Protein AF-A0A6A3WPG9-F1 (afdb_monomer_lite)

pLDDT: mean 76.42, std 22.3, range [30.92, 96.5]

Foldseek 3Di:
DDDDDDYDDDDDDDDDDPDDDVVPPVVVVVVVVVPPDDDDDDDDDDDPDDDPPDPDPPDDDPDDDDDDDDDDDDDDDDDPPPPVPPPQQDQAAQDDDDLLSLVVNVVSRVVSVVSQVVQDDPVDGDDRDQLLVSYDPVRLQVCCCPVVVHGSVPQDSVNSVVVSVVSLDQPDQPVVVLVVLLLPQAFDPPDPALVVRLVVSVVSNLVSCVVRSCNVVCQVPVQLVSLVSSLSRYDDPVLSVVVVVVCVDPVNVCLNRHNVVVSVVSSVSVVVVSVVVVVVVVVVVVVVVVD

Sequence (291 aa):
MELQDVNVDNASDRGQAQESASAGVDELTERAAAMQLESAPSPMPRSPGLRLQIPNPFEPSDQPVTDELMQTVSPVSSGQLVAAASALPQPPRFESRTMQDRRNFMRRYETYLTAINALQTQWGGAFAMPVGACIESRTKRMVARYEFNTAPHLITEEQWIGYFMKANTPSHVDYASVDKAMKKLQMRTAWSEPESRMMNLQADLEAVLDQFNLTEVAFEHEQRRIVKYLANALAPASFKAAIATKLTLHENKRYKNEVVPFCAWMTTLMREFMTWEQAARAAATAGQSSQ

Organism: NCBI:txid53985

Secondary structure (DSSP, 8-state):
---------------S-SSSSSSHHHHHHHHHHTTSS--PPP--PPP---------TT---------------PPP--------PPPPPPPP-B---SHHHHHHHHHHHHHHHHHHHTT-BTTB-PPPPPHHHHB-HHHHHHHHHHTSSS-TTT--HHHHHHHHHTTTS-S---HHHHHHHHTT-------S-HHHHHHHHHHHHHHHHHHTT-HHHHHHH-HHHHHHHHHHH-SSHHHHHHHHHHHHSGGGSHHHH-HHHHHHHHHHHHHHHHHHHHHHHHHHHHHHTT-

Structure (mmCIF, N/CA/C/O backbone):
data_AF-A0A6A3WPG9-F1
#
_entry.id   AF-A0A6A3WPG9-F1
#
loop_
_atom_site.group_PDB
_atom_site.id
_atom_site.type_symbol
_atom_site.label_atom_id
_atom_site.label_alt_id
_atom_site.label_comp_id
_atom_site.label_asym_id
_atom_site.label_entity_id
_atom_site.label_seq_id
_atom_site.pdbx_PDB_ins_code
_atom_site.Cartn_x
_atom_site.Cartn_y
_atom_site.Cartn_z
_atom_site.occupancy
_atom_site.B_iso_or_equiv
_atom_site.auth_seq_id
_atom_site.auth_comp_id
_atom_site.auth_asym_id
_atom_site.auth_atom_id
_atom_site.pdbx_PDB_model_num
ATOM 1 N N . MET A 1 1 ? -34.480 58.523 -27.359 1.00 34.91 1 MET A N 1
ATOM 2 C CA . MET A 1 1 ? -33.641 59.679 -27.730 1.00 34.91 1 MET A CA 1
ATOM 3 C C . MET A 1 1 ? -32.379 59.105 -28.330 1.00 34.91 1 MET A C 1
ATOM 5 O O . MET A 1 1 ? -31.749 58.298 -27.666 1.00 34.91 1 MET A O 1
ATOM 9 N N . GLU A 1 2 ? -32.319 59.109 -29.661 1.00 39.41 2 GLU A N 1
ATOM 10 C CA . GLU A 1 2 ? -31.509 60.039 -30.491 1.00 39.41 2 GLU A CA 1
ATOM 11 C C . GLU A 1 2 ? -30.156 59.368 -30.790 1.00 39.41 2 GLU A C 1
ATOM 13 O O . GLU A 1 2 ? -29.388 59.108 -29.876 1.00 39.41 2 GLU A O 1
ATOM 18 N N . LEU A 1 3 ? -29.991 58.726 -31.955 1.00 40.84 3 LEU A N 1
ATOM 19 C CA . LEU A 1 3 ? -29.558 59.293 -33.249 1.00 40.84 3 LEU A CA 1
ATOM 20 C C . LEU A 1 3 ? -28.270 60.118 -33.138 1.00 40.84 3 LEU A C 1
ATOM 22 O O . LEU A 1 3 ? -28.317 61.215 -32.596 1.00 40.84 3 LEU A O 1
ATOM 26 N N . GLN A 1 4 ? -27.182 59.653 -33.765 1.00 35.75 4 GLN A N 1
ATOM 27 C CA . GLN A 1 4 ? -26.574 60.358 -34.903 1.00 35.75 4 GLN A CA 1
ATOM 28 C C . GLN A 1 4 ? -25.416 59.582 -35.544 1.00 35.75 4 GLN A C 1
ATOM 30 O O . GLN A 1 4 ? -24.868 58.633 -34.992 1.00 35.75 4 GLN A O 1
ATOM 35 N N . ASP A 1 5 ? -25.144 60.012 -36.764 1.00 35.50 5 ASP A N 1
ATOM 36 C CA . ASP A 1 5 ? -24.585 59.339 -37.926 1.00 35.50 5 ASP A CA 1
ATOM 37 C C . ASP A 1 5 ? -23.329 60.119 -38.395 1.00 35.50 5 ASP A C 1
ATOM 39 O O . ASP A 1 5 ? -23.221 61.311 -38.109 1.00 35.50 5 ASP A O 1
ATOM 43 N N . VAL A 1 6 ? -22.485 59.472 -39.219 1.00 38.84 6 VAL A N 1
ATOM 44 C CA . VAL A 1 6 ? -21.709 60.065 -40.349 1.00 38.84 6 VAL A CA 1
ATOM 45 C C . VAL A 1 6 ? -20.314 60.725 -40.111 1.00 38.84 6 VAL A C 1
ATOM 47 O O . VAL A 1 6 ? -20.214 61.806 -39.547 1.00 38.84 6 VAL A O 1
ATOM 50 N N . ASN A 1 7 ? -19.288 60.089 -40.738 1.00 33.62 7 ASN A N 1
ATOM 51 C CA . ASN A 1 7 ? -18.103 60.604 -41.503 1.00 33.62 7 ASN A CA 1
ATOM 52 C C . ASN A 1 7 ? -17.073 61.575 -40.863 1.00 33.62 7 ASN A C 1
ATOM 54 O O . ASN A 1 7 ? -17.403 62.294 -39.939 1.00 33.62 7 ASN A O 1
ATOM 58 N N . VAL A 1 8 ? -15.835 61.801 -41.349 1.00 37.50 8 VAL A N 1
ATOM 59 C CA . VAL A 1 8 ? -14.858 61.225 -42.319 1.00 37.50 8 VAL A CA 1
ATOM 60 C C . VAL A 1 8 ? -13.541 62.039 -42.170 1.00 37.50 8 VAL A C 1
ATOM 62 O O . VAL A 1 8 ? -13.570 63.114 -41.575 1.00 37.50 8 VAL A O 1
ATOM 65 N N . ASP A 1 9 ? -12.441 61.541 -42.762 1.00 32.78 9 ASP A N 1
ATOM 66 C CA . ASP A 1 9 ? -11.122 62.177 -43.021 1.00 32.78 9 ASP A CA 1
ATOM 67 C C . ASP A 1 9 ? -10.128 62.207 -41.834 1.00 32.78 9 ASP A C 1
ATOM 69 O O . ASP A 1 9 ? -10.492 62.465 -40.697 1.00 32.78 9 ASP A O 1
ATOM 73 N N . ASN A 1 10 ? -8.829 61.915 -41.990 1.00 30.92 10 ASN A N 1
ATOM 74 C CA . ASN A 1 10 ? -7.926 62.419 -43.024 1.00 30.92 10 ASN A CA 1
ATOM 75 C C . ASN A 1 10 ? -6.638 61.567 -43.169 1.00 30.92 10 ASN A C 1
ATOM 77 O O . ASN A 1 10 ? -6.205 60.880 -42.244 1.00 30.92 10 ASN A O 1
ATOM 81 N N . ALA A 1 11 ? -6.030 61.673 -44.347 1.00 35.97 11 ALA A N 1
ATOM 82 C CA . ALA A 1 11 ? -4.823 61.023 -44.833 1.00 35.97 11 ALA A CA 1
ATOM 83 C C . ALA A 1 11 ? -3.513 61.543 -44.207 1.00 35.97 11 ALA A C 1
ATOM 85 O O . ALA A 1 11 ? -3.448 62.683 -43.760 1.00 35.97 11 ALA A O 1
ATOM 86 N N . SER A 1 12 ? -2.470 60.703 -44.264 1.00 33.25 12 SER A N 1
ATOM 87 C CA . SER A 1 12 ? -1.033 60.995 -44.485 1.00 33.25 12 SER A CA 1
ATOM 88 C C . SER A 1 12 ? -0.288 59.764 -43.957 1.00 33.25 12 SER A C 1
ATOM 90 O O . SER A 1 12 ? -0.359 59.466 -42.775 1.00 33.25 12 SER A O 1
ATOM 92 N N . ASP A 1 13 ? 0.309 58.888 -44.753 1.00 34.38 13 ASP A N 1
ATOM 93 C CA . ASP A 1 13 ? 1.594 59.125 -45.395 1.00 34.38 13 ASP A CA 1
ATOM 94 C C . ASP A 1 13 ? 1.899 57.847 -46.198 1.00 34.38 13 ASP A C 1
ATOM 96 O O . ASP A 1 13 ? 1.989 56.749 -45.645 1.00 34.38 13 ASP A O 1
ATOM 100 N N . ARG A 1 14 ? 1.924 57.942 -47.528 1.00 39.97 14 ARG A N 1
ATOM 101 C CA . ARG A 1 14 ? 2.227 56.811 -48.415 1.00 39.97 14 ARG A CA 1
ATOM 102 C C . ARG A 1 14 ? 3.280 57.275 -49.404 1.00 39.97 14 ARG A C 1
ATOM 104 O O . ARG A 1 14 ? 2.995 57.532 -50.568 1.00 39.97 14 ARG A O 1
ATOM 111 N N . GLY A 1 15 ? 4.499 57.406 -48.903 1.00 38.50 15 GLY A N 1
ATOM 112 C CA . GLY A 1 15 ? 5.681 57.686 -49.695 1.00 38.50 15 GLY A CA 1
ATOM 113 C C . GLY A 1 15 ? 6.922 57.316 -48.899 1.00 38.50 15 GLY A C 1
ATOM 114 O O . GLY A 1 15 ? 7.104 57.811 -47.803 1.00 38.50 15 GLY A O 1
ATOM 115 N N . GLN A 1 16 ? 7.777 56.487 -49.499 1.00 41.69 16 GLN A N 1
ATOM 116 C CA . GLN A 1 16 ? 9.144 56.179 -49.056 1.00 41.69 16 GLN A CA 1
ATOM 117 C C . GLN A 1 16 ? 9.290 55.183 -47.894 1.00 41.69 16 GLN A C 1
ATOM 119 O O . GLN A 1 16 ? 9.485 55.570 -46.754 1.00 41.69 16 GLN A O 1
ATOM 124 N N . ALA A 1 17 ? 9.296 53.884 -48.219 1.00 38.38 17 ALA A N 1
ATOM 125 C CA . ALA A 1 17 ? 10.200 52.889 -47.608 1.00 38.38 17 ALA A CA 1
ATOM 126 C C . ALA A 1 17 ? 10.029 51.503 -48.268 1.00 38.38 17 ALA A C 1
ATOM 128 O O . ALA A 1 17 ? 9.863 50.495 -47.589 1.00 38.38 17 ALA A O 1
ATOM 129 N N . GLN A 1 18 ? 10.035 51.422 -49.606 1.00 43.69 18 GLN A N 1
ATOM 130 C CA . GLN A 1 18 ? 10.067 50.125 -50.309 1.00 43.69 18 GLN A CA 1
ATOM 131 C C . GLN A 1 18 ? 11.503 49.681 -50.658 1.00 43.69 18 GLN A C 1
ATOM 133 O O . GLN A 1 18 ? 11.707 48.844 -51.528 1.00 43.69 18 GLN A O 1
ATOM 138 N N . GLU A 1 19 ? 12.517 50.203 -49.967 1.00 46.00 19 GLU A N 1
ATOM 139 C CA . GLU A 1 19 ? 13.925 49.933 -50.293 1.00 46.00 19 GLU A CA 1
ATOM 140 C C . GLU A 1 19 ? 14.775 49.713 -49.033 1.00 46.00 19 GLU A C 1
ATOM 142 O O . GLU A 1 19 ? 15.862 50.258 -48.876 1.00 46.00 19 GLU A O 1
ATOM 147 N N . SER A 1 20 ? 14.245 48.966 -48.058 1.00 46.28 20 SER A N 1
ATOM 148 C CA . SER A 1 20 ? 14.969 48.708 -46.795 1.00 46.28 20 SER A CA 1
ATOM 149 C C . SER A 1 20 ? 14.750 47.314 -46.202 1.00 46.28 20 SER A C 1
ATOM 151 O O . SER A 1 20 ? 15.289 47.014 -45.143 1.00 46.28 20 SER A O 1
ATOM 153 N N . ALA A 1 21 ? 13.978 46.442 -46.859 1.00 48.28 21 ALA A N 1
ATOM 154 C CA . ALA A 1 21 ? 13.627 45.130 -46.304 1.00 48.28 21 ALA A CA 1
ATOM 155 C C . ALA A 1 21 ? 14.494 43.966 -46.820 1.00 48.28 21 ALA A C 1
ATOM 157 O O . ALA A 1 21 ? 14.499 42.906 -46.202 1.00 48.28 21 ALA A O 1
ATOM 158 N N . SER A 1 22 ? 15.246 44.140 -47.914 1.00 46.84 22 SER A N 1
ATOM 159 C CA . SER A 1 22 ? 16.125 43.088 -48.456 1.00 46.84 22 SER A CA 1
ATOM 160 C C . SER A 1 22 ? 17.581 43.180 -47.986 1.00 46.84 22 SER A C 1
ATOM 162 O O . SER A 1 22 ? 18.304 42.203 -48.118 1.00 46.84 22 SER A O 1
ATOM 164 N N . ALA A 1 23 ? 18.011 44.301 -47.397 1.00 49.41 23 ALA A N 1
ATOM 165 C CA . ALA A 1 23 ? 19.386 44.472 -46.909 1.00 49.41 23 ALA A CA 1
ATOM 166 C C . ALA A 1 23 ? 19.611 43.936 -45.478 1.00 49.41 23 ALA A C 1
ATOM 168 O O . ALA A 1 23 ? 20.746 43.734 -45.065 1.00 49.41 23 ALA A O 1
ATOM 169 N N . GLY A 1 24 ? 18.543 43.682 -44.711 1.00 49.53 24 GLY A N 1
ATOM 170 C CA . GLY A 1 24 ? 18.657 43.279 -43.303 1.00 49.53 24 GLY A CA 1
ATOM 171 C C . GLY A 1 24 ? 18.895 41.786 -43.069 1.00 49.53 24 GLY A C 1
ATOM 172 O O . GLY A 1 24 ? 19.379 41.409 -42.007 1.00 49.53 24 GLY A O 1
ATOM 173 N N . VAL A 1 25 ? 18.559 40.921 -44.028 1.00 53.28 25 VAL A N 1
ATOM 174 C CA . VAL A 1 25 ? 18.604 39.460 -43.829 1.00 53.28 25 VAL A CA 1
ATOM 175 C C . VAL A 1 25 ? 19.984 38.861 -44.115 1.00 53.28 25 VAL A C 1
ATOM 177 O O . VAL A 1 25 ? 20.390 37.939 -43.408 1.00 53.28 25 VAL A O 1
ATOM 180 N N . ASP A 1 26 ? 20.744 39.423 -45.058 1.00 53.38 26 ASP A N 1
ATOM 181 C CA . ASP A 1 26 ? 22.118 38.976 -45.336 1.00 53.38 26 ASP A CA 1
ATOM 182 C C . ASP A 1 26 ? 23.129 39.502 -44.296 1.00 53.38 26 ASP A C 1
ATOM 184 O O . ASP A 1 26 ? 23.978 38.742 -43.834 1.00 53.38 26 ASP A O 1
ATOM 188 N N . GLU A 1 27 ? 22.977 40.736 -43.791 1.00 52.81 27 GLU A N 1
ATOM 189 C CA . GLU A 1 27 ? 23.867 41.284 -42.746 1.00 52.81 27 GLU A CA 1
ATOM 190 C C . GLU A 1 27 ? 23.678 40.586 -41.379 1.00 52.81 27 GLU A C 1
ATOM 192 O O . GLU A 1 27 ? 24.626 40.425 -40.606 1.00 52.81 27 GLU A O 1
ATOM 197 N N . LEU A 1 28 ? 22.463 40.108 -41.076 1.00 50.44 28 LEU A N 1
ATOM 198 C CA . LEU A 1 28 ? 22.182 39.293 -39.883 1.00 50.44 28 LEU A CA 1
ATOM 199 C C . LEU A 1 28 ? 22.685 37.849 -40.019 1.00 50.44 28 LEU A C 1
ATOM 201 O O . LEU A 1 28 ? 23.035 37.232 -39.011 1.00 50.44 28 LEU A O 1
ATOM 205 N N . THR A 1 29 ? 22.774 37.328 -41.245 1.00 53.28 29 THR A N 1
ATOM 206 C CA . THR A 1 29 ? 23.289 35.977 -41.512 1.00 53.28 29 THR A CA 1
ATOM 207 C C . THR A 1 29 ? 24.822 35.951 -41.469 1.00 53.28 29 THR A C 1
ATOM 209 O O . THR A 1 29 ? 25.399 35.039 -40.873 1.00 53.28 29 THR A O 1
ATOM 212 N N . GLU A 1 30 ? 25.501 36.995 -41.961 1.00 50.78 30 GLU A N 1
ATOM 213 C CA . GLU A 1 30 ? 26.961 37.133 -41.824 1.00 50.78 30 GLU A CA 1
ATOM 214 C C . GLU A 1 30 ? 27.401 37.445 -40.381 1.00 50.78 30 GLU A C 1
ATOM 216 O O . GLU A 1 30 ? 28.403 36.898 -39.911 1.00 50.78 30 GLU A O 1
ATOM 221 N N . ARG A 1 31 ? 26.620 38.223 -39.609 1.00 52.41 31 ARG A N 1
ATOM 222 C CA . ARG A 1 31 ? 26.894 38.438 -38.171 1.00 52.41 31 ARG A CA 1
ATOM 223 C C . ARG A 1 31 ? 26.676 37.190 -37.311 1.00 52.41 31 ARG A C 1
ATOM 225 O O . ARG A 1 31 ? 27.324 37.062 -36.274 1.00 52.41 31 ARG A O 1
ATOM 232 N N . ALA A 1 32 ? 25.830 36.252 -37.740 1.00 48.69 32 ALA A N 1
ATOM 233 C CA . ALA A 1 32 ? 25.661 34.965 -37.064 1.00 48.69 32 ALA A CA 1
ATOM 234 C C . ALA A 1 32 ? 26.792 33.968 -37.392 1.00 48.69 32 ALA A C 1
ATOM 236 O O . ALA A 1 32 ? 27.133 33.131 -36.554 1.00 48.69 32 ALA A O 1
ATOM 237 N N . ALA A 1 33 ? 27.414 34.081 -38.571 1.00 50.62 33 ALA A N 1
ATOM 238 C CA . ALA A 1 33 ? 28.546 33.244 -38.973 1.00 50.62 33 ALA A CA 1
ATOM 239 C C . ALA A 1 33 ? 29.891 33.707 -38.371 1.00 50.62 33 ALA A C 1
ATOM 241 O O . ALA A 1 33 ? 30.759 32.877 -38.113 1.00 50.62 33 ALA A O 1
ATOM 242 N N . ALA A 1 34 ? 30.052 35.002 -38.074 1.00 47.03 34 ALA A N 1
ATOM 243 C CA . ALA A 1 34 ? 31.284 35.561 -37.502 1.00 47.03 34 ALA A CA 1
ATOM 244 C C . ALA A 1 34 ? 31.405 35.449 -35.964 1.00 47.03 34 ALA A C 1
ATOM 246 O O . ALA A 1 34 ? 32.468 35.724 -35.415 1.00 47.03 34 ALA A O 1
ATOM 247 N N . MET A 1 35 ? 30.357 35.017 -35.247 1.00 45.00 35 MET A N 1
ATOM 248 C CA . MET A 1 35 ? 30.410 34.789 -33.787 1.00 45.00 35 MET A CA 1
ATOM 249 C C . MET A 1 35 ? 30.885 33.379 -33.391 1.00 45.00 35 MET A C 1
ATOM 251 O O . MET A 1 35 ? 30.816 33.004 -32.221 1.00 45.00 35 MET A O 1
ATOM 255 N N . GLN A 1 36 ? 31.402 32.596 -34.339 1.00 55.00 36 GLN A N 1
ATOM 256 C CA . GLN A 1 36 ? 32.058 31.321 -34.063 1.00 55.00 36 GLN A CA 1
ATOM 257 C C . GLN A 1 36 ? 33.536 31.385 -34.439 1.00 55.00 36 GLN A C 1
ATOM 259 O O . GLN A 1 36 ? 33.893 30.881 -35.493 1.00 55.00 36 GLN A O 1
ATOM 264 N N . LEU A 1 37 ? 34.366 32.008 -33.588 1.00 50.00 37 LEU A N 1
ATOM 265 C CA . LEU A 1 37 ? 35.799 31.713 -33.370 1.00 50.00 37 LEU A CA 1
ATOM 266 C C . LEU A 1 37 ? 36.445 32.830 -32.524 1.00 50.00 37 LEU A C 1
ATOM 268 O O . LEU A 1 37 ? 37.055 33.731 -33.071 1.00 50.00 37 LEU A O 1
ATOM 272 N N . GLU A 1 38 ? 36.290 32.784 -31.196 1.00 41.28 38 GLU A N 1
ATOM 273 C CA . GLU A 1 38 ? 37.339 33.118 -30.205 1.00 41.28 38 GLU A CA 1
ATOM 274 C C . GLU A 1 38 ? 36.752 33.161 -28.785 1.00 41.28 38 GLU A C 1
ATOM 276 O O . GLU A 1 38 ? 36.189 34.150 -28.322 1.00 41.28 38 GLU A O 1
ATOM 281 N N . SER A 1 39 ? 36.904 32.058 -28.060 1.00 35.56 39 SER A N 1
ATOM 282 C CA . SER A 1 39 ? 37.174 32.078 -26.619 1.00 35.56 39 SER A CA 1
ATOM 283 C C . SER A 1 39 ? 37.598 30.678 -26.216 1.00 35.56 39 SER A C 1
ATOM 285 O O . SER A 1 39 ? 36.788 29.817 -25.879 1.00 35.56 39 SER A O 1
ATOM 287 N N . ALA A 1 40 ? 38.901 30.440 -26.313 1.00 46.53 40 ALA A N 1
ATOM 288 C CA . ALA A 1 40 ? 39.534 29.329 -25.630 1.00 46.53 40 ALA A CA 1
ATOM 289 C C . ALA A 1 40 ? 39.535 29.622 -24.120 1.00 46.53 40 ALA A C 1
ATOM 291 O O . ALA A 1 40 ? 40.035 30.673 -23.717 1.00 46.53 40 ALA A O 1
ATOM 292 N N . PRO A 1 41 ? 39.043 28.720 -23.257 1.00 39.69 41 PRO A N 1
ATOM 293 C CA . PRO A 1 41 ? 39.409 28.756 -21.856 1.00 39.69 41 PRO A CA 1
ATOM 294 C C . PRO A 1 41 ? 40.737 28.012 -21.660 1.00 39.69 41 PRO A C 1
ATOM 296 O O . PRO A 1 41 ? 40.898 26.855 -22.059 1.00 39.69 41 PRO A O 1
ATOM 299 N N . SER A 1 42 ? 41.686 28.694 -21.020 1.00 43.62 42 SER A N 1
ATOM 300 C CA . SER A 1 42 ? 42.906 28.131 -20.436 1.00 43.62 42 SER A CA 1
ATOM 301 C C . SER A 1 42 ? 42.618 26.878 -19.587 1.00 43.62 42 SER A C 1
ATOM 303 O O . SER A 1 42 ? 41.546 26.776 -18.982 1.00 43.62 42 SER A O 1
ATOM 305 N N . PRO A 1 43 ? 43.562 25.924 -19.479 1.00 41.41 43 PRO A N 1
ATOM 306 C CA . PRO A 1 43 ? 43.337 24.689 -18.743 1.00 41.41 43 PRO A CA 1
ATOM 307 C C . PRO A 1 43 ? 43.362 24.963 -17.233 1.00 41.41 43 PRO A C 1
ATOM 309 O O . PRO A 1 43 ? 44.403 25.266 -16.660 1.00 41.41 43 PRO A O 1
ATOM 312 N N . MET A 1 44 ? 42.209 24.822 -16.581 1.00 39.94 44 MET A N 1
ATOM 313 C CA . MET A 1 44 ? 42.092 24.695 -15.125 1.00 39.94 44 MET A CA 1
ATOM 314 C C . MET A 1 44 ? 41.507 23.315 -14.778 1.00 39.94 44 MET A C 1
ATOM 316 O O . MET A 1 44 ? 40.811 22.716 -15.604 1.00 39.94 44 MET A O 1
ATOM 320 N N . PRO A 1 45 ? 41.873 22.744 -13.615 1.00 41.09 45 PRO A N 1
ATOM 321 C CA . PRO A 1 45 ? 41.914 21.302 -13.410 1.00 41.09 45 PRO A CA 1
ATOM 322 C C . PRO A 1 45 ? 40.514 20.691 -13.416 1.00 41.09 45 PRO A C 1
ATOM 324 O O . PRO A 1 45 ? 39.636 21.069 -12.642 1.00 41.09 45 PRO A O 1
ATOM 327 N N . ARG A 1 46 ? 40.325 19.711 -14.304 1.00 43.75 46 ARG A N 1
ATOM 328 C CA . ARG A 1 46 ? 39.116 18.893 -14.376 1.00 43.75 46 ARG A CA 1
ATOM 329 C C . ARG A 1 46 ? 38.960 18.131 -13.061 1.00 43.75 46 ARG A C 1
ATOM 331 O O . ARG A 1 46 ? 39.845 17.371 -12.675 1.00 43.75 46 ARG A O 1
ATOM 338 N N . SER A 1 47 ? 37.826 18.319 -12.397 1.00 44.97 47 SER A N 1
ATOM 339 C CA . SER A 1 47 ? 37.350 17.443 -11.326 1.00 44.97 47 SER A CA 1
ATOM 340 C C . SER A 1 47 ? 37.368 15.985 -11.820 1.00 44.97 47 SER A C 1
ATOM 342 O O . SER A 1 47 ? 37.091 15.767 -13.005 1.00 44.97 47 SER A O 1
ATOM 344 N N . PRO A 1 48 ? 37.677 14.979 -10.978 1.00 45.72 48 PRO A N 1
ATOM 345 C CA . PRO A 1 48 ? 37.758 13.588 -11.411 1.00 45.72 48 PRO A CA 1
ATOM 346 C C . PRO A 1 48 ? 36.346 13.023 -11.621 1.00 45.72 48 PRO A C 1
ATOM 348 O O . PRO A 1 48 ? 35.807 12.285 -10.804 1.00 45.72 48 PRO A O 1
ATOM 351 N N . GLY A 1 49 ? 35.717 13.421 -12.725 1.00 38.41 49 GLY A N 1
ATOM 352 C CA . GLY A 1 49 ? 34.514 12.799 -13.251 1.00 38.41 49 GLY A CA 1
ATOM 353 C C . GLY A 1 49 ? 34.898 11.481 -13.909 1.00 38.41 49 GLY A C 1
ATOM 354 O O . GLY A 1 49 ? 35.705 11.462 -14.838 1.00 38.41 49 GLY A O 1
ATOM 355 N N . LEU A 1 50 ? 34.333 10.392 -13.394 1.00 44.94 50 LEU A N 1
ATOM 356 C CA . LEU A 1 50 ? 34.425 9.026 -13.904 1.00 44.94 50 LEU A CA 1
ATOM 357 C C . LEU A 1 50 ? 34.212 8.978 -15.422 1.00 44.94 50 LEU A C 1
ATOM 359 O O . LEU A 1 50 ? 33.087 8.906 -15.915 1.00 44.94 50 LEU A O 1
ATOM 363 N N . ARG A 1 51 ? 35.309 8.981 -16.177 1.00 46.62 51 ARG A N 1
ATOM 364 C CA . ARG A 1 51 ? 35.292 8.602 -17.582 1.00 46.62 51 ARG A CA 1
ATOM 365 C C . ARG A 1 51 ? 35.524 7.099 -17.626 1.00 46.62 51 ARG A C 1
ATOM 367 O O . ARG A 1 51 ? 36.654 6.647 -17.482 1.00 46.62 51 ARG A O 1
ATOM 374 N N . LEU A 1 52 ? 34.452 6.328 -17.787 1.00 45.25 52 LEU A N 1
ATOM 375 C CA . LEU A 1 52 ? 34.565 4.901 -18.075 1.00 45.25 52 LEU A CA 1
ATOM 376 C C . LEU A 1 52 ? 35.246 4.752 -19.443 1.00 45.25 52 LEU A C 1
ATOM 378 O O . LEU A 1 52 ? 34.614 4.909 -20.486 1.00 45.25 52 LEU A O 1
ATOM 382 N N . GLN A 1 53 ? 36.557 4.510 -19.444 1.00 44.78 53 GLN A N 1
ATOM 383 C CA . GLN A 1 53 ? 37.227 3.909 -20.590 1.00 44.78 53 GLN A CA 1
ATOM 384 C C . GLN A 1 53 ? 36.819 2.441 -20.604 1.00 44.78 53 GLN A C 1
ATOM 386 O O . GLN A 1 53 ? 37.266 1.658 -19.774 1.00 44.78 53 GLN A O 1
ATOM 391 N N . ILE A 1 54 ? 35.924 2.092 -21.520 1.00 50.50 54 ILE A N 1
ATOM 392 C CA . ILE A 1 54 ? 35.646 0.701 -21.863 1.00 50.50 54 ILE A CA 1
ATOM 393 C C . ILE A 1 54 ? 36.656 0.346 -22.959 1.00 50.50 54 ILE A C 1
ATOM 395 O O . ILE A 1 54 ? 36.586 0.958 -24.029 1.00 50.50 54 ILE A O 1
ATOM 399 N N . PRO A 1 55 ? 37.609 -0.576 -22.732 1.00 42.66 55 PRO A N 1
ATOM 400 C CA . PRO A 1 55 ? 38.459 -1.063 -23.809 1.00 42.66 55 PRO A CA 1
ATOM 401 C C . PRO A 1 55 ? 37.589 -1.718 -24.883 1.00 42.66 55 PRO A C 1
ATOM 403 O O . PRO A 1 55 ? 36.709 -2.523 -24.571 1.00 42.66 55 PRO A O 1
ATOM 406 N N . ASN A 1 56 ? 37.814 -1.352 -26.145 1.00 50.53 56 ASN A N 1
ATOM 407 C CA . ASN A 1 56 ? 37.158 -1.989 -27.277 1.00 50.53 56 ASN A CA 1
ATOM 408 C C . ASN A 1 56 ? 37.730 -3.414 -27.434 1.00 50.53 56 ASN A C 1
ATOM 410 O O . ASN A 1 56 ? 38.920 -3.546 -27.711 1.00 50.53 56 ASN A O 1
ATOM 414 N N . PRO A 1 57 ? 36.926 -4.483 -27.299 1.00 44.50 57 PRO A N 1
ATOM 415 C CA . PRO A 1 57 ? 37.412 -5.866 -27.342 1.00 44.50 57 PRO A CA 1
ATOM 416 C C . PRO A 1 57 ? 37.883 -6.331 -28.733 1.00 44.50 57 PRO A C 1
ATOM 418 O O . PRO A 1 57 ? 38.247 -7.492 -28.894 1.00 44.50 57 PRO A O 1
ATOM 421 N N . PHE A 1 58 ? 37.862 -5.449 -29.737 1.00 44.66 58 PHE A N 1
ATOM 422 C CA . PHE A 1 58 ? 38.268 -5.743 -31.111 1.00 44.66 58 PHE A CA 1
ATOM 423 C C . PHE A 1 58 ? 39.571 -5.052 -31.540 1.00 44.66 58 PHE A C 1
ATOM 425 O O . PHE A 1 58 ? 39.907 -5.098 -32.722 1.00 44.66 58 PHE A O 1
ATOM 432 N N . GLU A 1 59 ? 40.308 -4.412 -30.627 1.00 49.53 59 GLU A N 1
ATOM 433 C CA . GLU A 1 59 ? 41.661 -3.936 -30.943 1.00 49.53 59 GLU A CA 1
ATOM 434 C C . GLU A 1 59 ? 42.658 -5.111 -30.954 1.00 49.53 59 GLU A C 1
ATOM 436 O O . GLU A 1 59 ? 42.778 -5.817 -29.947 1.00 49.53 59 GLU A O 1
ATOM 441 N N . PRO A 1 60 ? 43.389 -5.354 -32.060 1.00 48.41 60 PRO A N 1
ATOM 442 C CA . PRO A 1 60 ? 44.453 -6.349 -32.079 1.00 48.41 60 PRO A CA 1
ATOM 443 C C . PRO A 1 60 ? 45.607 -5.867 -31.192 1.00 48.41 60 PRO A C 1
ATOM 445 O O . PRO A 1 60 ? 46.170 -4.800 -31.426 1.00 48.41 60 PRO A O 1
ATOM 448 N N . SER A 1 61 ? 45.968 -6.643 -30.169 1.00 46.88 61 SER A N 1
ATOM 449 C CA . SER A 1 61 ? 47.207 -6.405 -29.422 1.00 46.88 61 SER A CA 1
ATOM 450 C C . SER A 1 61 ? 48.395 -6.935 -30.223 1.00 46.88 61 SER A C 1
ATOM 452 O O . SER A 1 61 ? 48.562 -8.147 -30.347 1.00 46.88 61 SER A O 1
ATOM 454 N N . ASP A 1 62 ? 49.239 -6.034 -30.726 1.00 48.16 62 ASP A N 1
ATOM 455 C CA . ASP A 1 62 ? 50.567 -6.357 -31.259 1.00 48.16 62 ASP A CA 1
ATOM 456 C C . ASP A 1 62 ? 51.523 -6.715 -30.104 1.00 48.16 62 ASP A C 1
ATOM 458 O O . ASP A 1 62 ? 52.319 -5.899 -29.631 1.00 48.16 62 ASP A O 1
ATOM 462 N N . GLN A 1 63 ? 51.425 -7.947 -29.602 1.00 41.84 63 GLN A N 1
ATOM 463 C CA . GLN A 1 63 ? 52.383 -8.534 -28.660 1.00 41.84 63 GLN A CA 1
ATOM 464 C C . GLN A 1 63 ? 52.762 -9.940 -29.162 1.00 41.84 63 GLN A C 1
ATOM 466 O O . GLN A 1 63 ? 51.868 -10.761 -29.382 1.00 41.84 63 GLN A O 1
ATOM 471 N N . PRO A 1 64 ? 54.055 -10.249 -29.372 1.00 39.31 64 PRO A N 1
ATOM 472 C CA . PRO A 1 64 ? 54.471 -11.562 -29.846 1.00 39.31 64 PRO A CA 1
ATOM 473 C C . PRO A 1 64 ? 54.261 -12.617 -28.754 1.00 39.31 64 PRO A C 1
ATOM 475 O O . PRO A 1 64 ? 54.775 -12.498 -27.644 1.00 39.31 64 PRO A O 1
ATOM 478 N N . VAL A 1 65 ? 53.509 -13.664 -29.090 1.00 43.34 65 VAL A N 1
ATOM 479 C CA . VAL A 1 65 ? 53.311 -14.846 -28.247 1.00 43.34 65 VAL A CA 1
ATOM 480 C C . VAL A 1 65 ? 54.596 -15.677 -28.205 1.00 43.34 65 VAL A C 1
ATOM 482 O O . VAL A 1 65 ? 55.031 -16.216 -29.220 1.00 43.34 65 VAL A O 1
ATOM 485 N N . THR A 1 66 ? 55.220 -15.789 -27.035 1.00 37.72 66 THR A N 1
ATOM 486 C CA . THR A 1 66 ? 56.209 -16.838 -26.763 1.00 37.72 66 THR A CA 1
ATOM 487 C C . THR A 1 66 ? 55.504 -18.019 -26.108 1.00 37.72 66 THR A C 1
ATOM 489 O O . THR A 1 66 ? 54.943 -17.887 -25.023 1.00 37.72 66 THR A O 1
ATOM 492 N N . ASP A 1 67 ? 55.522 -19.154 -26.805 1.00 48.56 67 ASP A N 1
ATOM 493 C CA . ASP A 1 67 ? 55.036 -20.459 -26.354 1.00 48.56 67 ASP A CA 1
ATOM 494 C C . ASP A 1 67 ? 55.914 -20.952 -25.187 1.00 48.56 67 ASP A C 1
ATOM 496 O O . ASP A 1 67 ? 57.040 -21.407 -25.394 1.00 48.56 67 ASP A O 1
ATOM 500 N N . GLU A 1 68 ? 55.426 -20.838 -23.950 1.00 44.44 68 GLU A N 1
ATOM 501 C CA . GLU A 1 68 ? 56.034 -21.488 -22.786 1.00 44.44 68 GLU A CA 1
ATOM 502 C C . GLU A 1 68 ? 55.097 -22.582 -22.256 1.00 44.44 68 GLU A C 1
ATOM 504 O O . GLU A 1 68 ? 53.928 -22.360 -21.938 1.00 44.44 68 GLU A O 1
ATOM 509 N N . LEU A 1 69 ? 55.639 -23.799 -22.227 1.00 41.38 69 LEU A N 1
ATOM 510 C CA . LEU A 1 69 ? 54.980 -25.070 -21.938 1.00 41.38 69 LEU A CA 1
ATOM 511 C C . LEU A 1 69 ? 54.175 -25.050 -20.628 1.00 41.38 69 LEU A C 1
ATOM 513 O O . LEU A 1 69 ? 54.712 -24.850 -19.540 1.00 41.38 69 LEU A O 1
ATOM 517 N N . MET A 1 70 ? 52.884 -25.368 -20.735 1.00 40.75 70 MET A N 1
ATOM 518 C CA . MET A 1 70 ? 51.978 -25.543 -19.600 1.00 40.75 70 MET A CA 1
ATOM 519 C C . MET A 1 70 ? 52.398 -26.736 -18.723 1.00 40.75 70 MET A C 1
ATOM 521 O O . MET A 1 70 ? 52.268 -27.892 -19.126 1.00 40.75 70 MET A O 1
ATOM 525 N N . GLN A 1 71 ? 52.836 -26.474 -17.488 1.00 37.44 71 GLN A N 1
ATOM 526 C CA . GLN A 1 71 ? 52.895 -27.494 -16.438 1.00 37.44 71 GLN A CA 1
ATOM 527 C C . GLN A 1 71 ? 51.502 -27.687 -15.829 1.00 37.44 71 GLN A C 1
ATOM 529 O O . GLN A 1 71 ? 50.977 -26.823 -15.128 1.00 37.44 71 GLN A O 1
ATOM 534 N N . THR A 1 72 ? 50.901 -28.849 -16.074 1.00 46.97 72 THR A N 1
ATOM 535 C CA . THR A 1 72 ? 49.665 -29.277 -15.414 1.00 46.97 72 THR A CA 1
ATOM 536 C C . THR A 1 72 ? 49.965 -29.693 -13.974 1.00 46.97 72 THR A C 1
ATOM 538 O O . THR A 1 72 ? 50.394 -30.821 -13.725 1.00 46.97 72 THR A O 1
ATOM 541 N N . VAL A 1 73 ? 49.728 -28.800 -13.014 1.00 35.66 73 VAL A N 1
ATOM 542 C CA . VAL A 1 73 ? 49.637 -29.168 -11.596 1.00 35.66 73 VAL A CA 1
ATOM 543 C C . VAL A 1 73 ? 48.165 -29.397 -11.268 1.00 35.66 73 VAL A C 1
ATOM 545 O O . VAL A 1 73 ? 47.375 -28.458 -11.192 1.00 35.66 73 VAL A O 1
ATOM 548 N N . SER A 1 74 ? 47.788 -30.663 -11.100 1.00 38.94 74 SER A N 1
ATOM 549 C CA . SER A 1 74 ? 46.481 -31.051 -10.566 1.00 38.94 74 SER A CA 1
ATOM 550 C C . SER A 1 74 ? 46.292 -30.459 -9.162 1.00 38.94 74 SER A C 1
ATOM 552 O O . SER A 1 74 ? 47.170 -30.651 -8.316 1.00 38.94 74 SER A O 1
ATOM 554 N N . PRO A 1 75 ? 45.170 -29.783 -8.856 1.00 40.34 75 PRO A N 1
ATOM 555 C CA . PRO A 1 75 ? 44.927 -29.311 -7.505 1.00 40.34 75 PRO A CA 1
ATOM 556 C C . PRO A 1 75 ? 44.542 -30.488 -6.603 1.00 40.34 75 PRO A C 1
ATOM 558 O O . PRO A 1 75 ? 43.555 -31.192 -6.825 1.00 40.34 75 PRO A O 1
ATOM 561 N N . VAL A 1 76 ? 45.350 -30.683 -5.564 1.00 34.25 76 VAL A N 1
ATOM 562 C CA . VAL A 1 76 ? 45.027 -31.488 -4.386 1.00 34.25 76 VAL A CA 1
ATOM 563 C C . VAL A 1 76 ? 43.729 -30.961 -3.774 1.00 34.25 76 VAL A C 1
ATOM 565 O O . VAL A 1 76 ? 43.597 -29.774 -3.482 1.00 34.25 76 VAL A O 1
ATOM 568 N N . SER A 1 77 ? 42.773 -31.871 -3.583 1.00 45.66 77 SER A N 1
ATOM 569 C CA . SER A 1 77 ? 41.514 -31.643 -2.879 1.00 45.66 77 SER A CA 1
ATOM 570 C C . SER A 1 77 ? 41.774 -31.168 -1.449 1.00 45.66 77 SER A C 1
ATOM 572 O O . SER A 1 77 ? 42.069 -31.978 -0.572 1.00 45.66 77 SER A O 1
ATOM 574 N N . SER A 1 78 ? 41.594 -29.872 -1.210 1.00 39.69 78 SER A N 1
ATOM 575 C CA . SER A 1 78 ? 41.519 -29.289 0.127 1.00 39.69 78 SER A CA 1
ATOM 576 C C . SER A 1 78 ? 40.407 -28.251 0.172 1.00 39.69 78 SER A C 1
ATOM 578 O O . SER A 1 78 ? 40.504 -27.203 -0.456 1.00 39.69 78 SER A O 1
ATOM 580 N N . GLY A 1 79 ? 39.371 -28.556 0.955 1.00 38.25 79 GLY A N 1
ATOM 581 C CA . GLY A 1 79 ? 38.471 -27.569 1.544 1.00 38.25 79 GLY A CA 1
ATOM 582 C C . GLY A 1 79 ? 37.521 -26.887 0.570 1.00 38.25 79 GLY A C 1
ATOM 583 O O . GLY A 1 79 ? 37.812 -25.834 0.016 1.00 38.25 79 GLY A O 1
ATOM 584 N N . GLN A 1 80 ? 36.321 -27.444 0.451 1.00 46.47 80 GLN A N 1
ATOM 585 C CA . GLN A 1 80 ? 35.178 -26.778 -0.151 1.00 46.47 80 GLN A CA 1
ATOM 586 C C . GLN A 1 80 ? 34.798 -25.526 0.661 1.00 46.47 80 GLN A C 1
ATOM 588 O O . GLN A 1 80 ? 33.934 -25.572 1.529 1.00 46.47 80 GLN A O 1
ATOM 593 N N . LEU A 1 81 ? 35.433 -24.392 0.370 1.00 47.56 81 LEU A N 1
ATOM 594 C CA . LEU A 1 81 ? 34.886 -23.071 0.660 1.00 47.56 81 LEU A CA 1
ATOM 595 C C . LEU A 1 81 ? 34.124 -22.615 -0.581 1.00 47.56 81 LEU A C 1
ATOM 597 O O . LEU A 1 81 ? 34.600 -21.802 -1.370 1.00 47.56 81 LEU A O 1
ATOM 601 N N . VAL A 1 82 ? 32.911 -23.146 -0.755 1.00 45.50 82 VAL A N 1
ATOM 602 C CA . VAL A 1 82 ? 31.910 -22.440 -1.559 1.00 45.50 82 VAL A CA 1
ATOM 603 C C . VAL A 1 82 ? 31.530 -21.214 -0.738 1.00 45.50 82 VAL A C 1
ATOM 605 O O . VAL A 1 82 ? 30.612 -21.252 0.079 1.00 45.50 82 VAL A O 1
ATOM 608 N N . ALA A 1 83 ? 32.286 -20.131 -0.905 1.00 40.81 83 ALA A N 1
ATOM 609 C CA . ALA A 1 83 ? 31.798 -18.814 -0.553 1.00 40.81 83 ALA A CA 1
ATOM 610 C C . ALA A 1 83 ? 30.562 -18.597 -1.427 1.00 40.81 83 ALA A C 1
ATOM 612 O O . ALA A 1 83 ? 30.674 -18.406 -2.638 1.00 40.81 83 ALA A O 1
ATOM 613 N N . ALA A 1 84 ? 29.374 -18.724 -0.838 1.00 42.84 84 ALA A N 1
ATOM 614 C CA . ALA A 1 84 ? 28.147 -18.318 -1.492 1.00 42.84 84 ALA A CA 1
ATOM 615 C C . ALA A 1 84 ? 28.241 -16.801 -1.685 1.00 42.84 84 ALA A C 1
ATOM 617 O O . ALA A 1 84 ? 27.878 -16.030 -0.800 1.00 42.84 84 ALA A O 1
ATOM 618 N N . ALA A 1 85 ? 28.813 -16.368 -2.811 1.00 51.72 85 ALA A N 1
ATOM 619 C CA . ALA A 1 85 ? 28.695 -14.993 -3.252 1.00 51.72 85 ALA A CA 1
ATOM 620 C C . ALA A 1 85 ? 27.195 -14.697 -3.289 1.00 51.72 85 ALA A C 1
ATOM 622 O O . ALA A 1 85 ? 26.453 -15.390 -3.990 1.00 51.72 85 ALA A O 1
ATOM 623 N N . SER A 1 86 ? 26.742 -13.741 -2.474 1.00 57.06 86 SER A N 1
ATOM 624 C CA . SER A 1 86 ? 25.342 -13.329 -2.456 1.00 57.06 86 SER A CA 1
ATOM 625 C C . SER A 1 86 ? 24.917 -13.050 -3.892 1.00 57.06 86 SER A C 1
ATOM 627 O O . SER A 1 86 ? 25.499 -12.189 -4.553 1.00 57.06 86 SER A O 1
ATOM 629 N N . ALA A 1 87 ? 23.961 -13.831 -4.398 1.00 72.38 87 ALA A N 1
ATOM 630 C CA . ALA A 1 87 ? 23.507 -13.692 -5.771 1.00 72.38 87 ALA A CA 1
ATOM 631 C C . ALA A 1 87 ? 23.018 -12.255 -5.976 1.00 72.38 87 ALA A C 1
ATOM 633 O O . ALA A 1 87 ? 22.199 -11.759 -5.198 1.00 72.38 87 ALA A O 1
ATOM 634 N N . LEU A 1 88 ? 23.544 -11.583 -7.002 1.00 81.88 88 LEU A N 1
ATOM 635 C CA . LEU A 1 88 ? 23.100 -10.238 -7.342 1.00 81.88 88 LEU A CA 1
ATOM 636 C C . LEU A 1 88 ? 21.578 -10.248 -7.558 1.00 81.88 88 LEU A C 1
ATOM 638 O O . LEU A 1 88 ? 21.066 -11.178 -8.195 1.00 81.88 88 LEU A O 1
ATOM 642 N N . PRO A 1 89 ? 20.852 -9.229 -7.059 1.00 88.88 89 PRO A N 1
ATOM 643 C CA . PRO A 1 89 ? 19.433 -9.083 -7.331 1.00 88.88 89 PRO A CA 1
ATOM 644 C C . PRO A 1 89 ? 19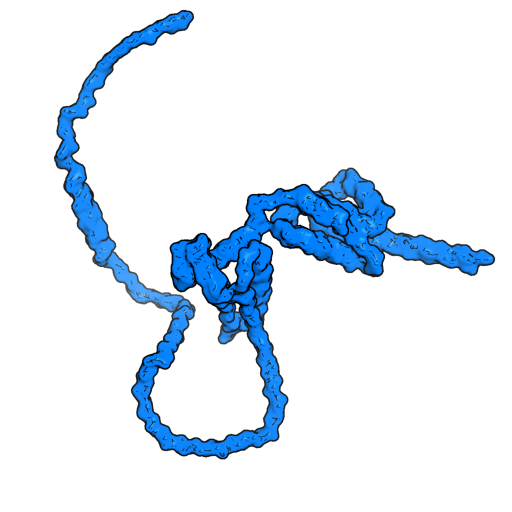.182 -9.178 -8.834 1.00 88.88 89 PRO A C 1
ATOM 646 O O . PRO A 1 89 ? 19.860 -8.524 -9.628 1.00 88.88 89 PRO A O 1
ATOM 649 N N . GLN A 1 90 ? 18.225 -10.007 -9.241 1.00 91.19 90 GLN A N 1
ATOM 650 C CA . GLN A 1 90 ? 17.900 -10.138 -10.655 1.00 91.19 90 GLN A CA 1
ATOM 651 C C . GLN A 1 90 ? 16.995 -8.985 -11.098 1.00 91.19 90 GLN A C 1
ATOM 653 O O . GLN A 1 90 ? 16.014 -8.684 -10.408 1.00 91.19 90 GLN A O 1
ATOM 658 N N . PRO A 1 91 ? 17.277 -8.354 -12.252 1.00 92.94 91 PRO A N 1
ATOM 659 C CA . PRO A 1 91 ? 16.424 -7.302 -12.774 1.00 92.94 91 PRO A CA 1
ATOM 660 C C . PRO A 1 91 ? 15.047 -7.874 -13.146 1.00 92.94 91 PRO A C 1
ATOM 662 O O . PRO A 1 91 ? 14.960 -8.956 -13.742 1.00 92.94 91 PRO A O 1
ATOM 665 N N . PRO A 1 92 ? 13.947 -7.173 -12.828 1.00 94.94 92 PRO A N 1
ATOM 666 C CA . PRO A 1 92 ? 12.624 -7.614 -13.235 1.00 94.94 92 PRO A CA 1
ATOM 667 C C . PRO A 1 92 ? 12.482 -7.550 -14.758 1.00 94.94 92 PRO A C 1
ATOM 669 O O . PRO A 1 92 ? 13.070 -6.701 -15.422 1.00 94.94 92 PRO A O 1
ATOM 672 N N . ARG A 1 93 ? 11.650 -8.430 -15.317 1.00 95.06 93 ARG A N 1
ATOM 673 C CA . ARG A 1 93 ? 11.306 -8.433 -16.744 1.00 95.06 93 ARG A CA 1
ATOM 674 C C . ARG A 1 93 ? 9.871 -7.973 -16.961 1.00 95.06 93 ARG A C 1
ATOM 676 O O . ARG A 1 93 ? 8.985 -8.350 -16.189 1.00 95.06 93 ARG A O 1
ATOM 683 N N . PHE A 1 94 ? 9.661 -7.165 -18.000 1.00 94.75 94 PHE A N 1
ATOM 684 C CA . PHE A 1 94 ? 8.344 -6.700 -18.436 1.00 94.75 94 PHE A CA 1
ATOM 685 C C . PHE A 1 94 ? 7.963 -7.290 -19.796 1.00 94.75 94 PHE A C 1
ATOM 687 O O . PHE A 1 94 ? 8.611 -7.006 -20.805 1.00 94.75 94 PHE A O 1
ATOM 694 N N . GLU A 1 95 ? 6.884 -8.070 -19.811 1.00 92.12 95 GLU A N 1
ATOM 695 C CA . GLU A 1 95 ? 6.360 -8.790 -20.989 1.00 92.12 95 GLU A CA 1
ATOM 696 C C . GLU A 1 95 ? 4.876 -8.501 -21.256 1.00 92.12 95 GLU A C 1
ATOM 698 O O . GLU A 1 95 ? 4.296 -8.934 -22.254 1.00 92.12 95 GLU A O 1
ATOM 703 N N . SER A 1 96 ? 4.241 -7.765 -20.350 1.00 88.75 96 SER A N 1
ATOM 704 C CA . SER A 1 96 ? 2.798 -7.593 -20.345 1.00 88.75 96 SER A CA 1
ATOM 705 C C . SER A 1 96 ? 2.356 -6.307 -21.044 1.00 88.75 96 SER A C 1
ATOM 707 O O . SER A 1 96 ? 3.158 -5.530 -21.563 1.00 88.75 96 SER A O 1
ATOM 709 N N . ARG A 1 97 ? 1.037 -6.078 -21.099 1.00 84.12 97 ARG A N 1
ATOM 710 C CA . ARG A 1 97 ? 0.443 -4.960 -21.858 1.00 84.12 97 ARG A CA 1
ATOM 711 C C . ARG A 1 97 ? -0.575 -4.137 -21.077 1.00 84.12 97 ARG A C 1
ATOM 713 O O . ARG A 1 97 ? -1.054 -3.138 -21.602 1.00 84.12 97 ARG A O 1
ATOM 720 N N . THR A 1 98 ? -0.923 -4.536 -19.856 1.00 88.69 98 THR A N 1
ATOM 721 C CA . THR A 1 98 ? -1.939 -3.828 -19.072 1.00 88.69 98 THR A CA 1
ATOM 722 C C . THR A 1 98 ? -1.325 -2.691 -18.259 1.00 88.69 98 THR A C 1
ATOM 724 O O . THR A 1 98 ? -0.132 -2.693 -17.947 1.00 88.69 98 THR A O 1
ATOM 727 N N . MET A 1 99 ? -2.155 -1.721 -17.873 1.00 88.19 99 MET A N 1
ATOM 728 C C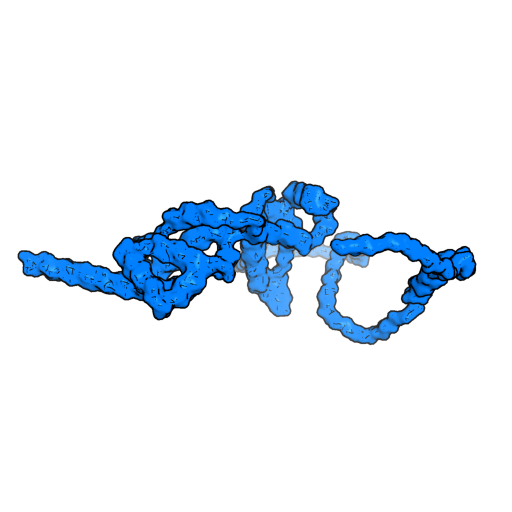A . MET A 1 99 ? -1.741 -0.657 -16.953 1.00 88.19 99 MET A CA 1
ATOM 729 C C . MET A 1 99 ? -1.370 -1.217 -15.574 1.00 88.19 99 MET A C 1
ATOM 731 O O . MET A 1 99 ? -0.426 -0.735 -14.961 1.00 88.19 99 MET A O 1
ATOM 735 N N . GLN A 1 100 ? -2.052 -2.269 -15.109 1.00 85.94 100 GLN A N 1
ATOM 736 C CA . GLN A 1 100 ? -1.722 -2.928 -13.843 1.00 85.94 100 GLN A CA 1
ATOM 737 C C . GLN A 1 100 ? -0.336 -3.577 -13.886 1.00 85.94 100 GLN A C 1
ATOM 739 O O . GLN A 1 100 ? 0.445 -3.420 -12.952 1.00 85.94 100 GLN A O 1
ATOM 744 N N . ASP A 1 101 ? 0.012 -4.235 -14.990 1.00 90.88 101 ASP A N 1
ATOM 745 C CA . ASP A 1 101 ? 1.331 -4.850 -15.127 1.00 90.88 101 ASP A CA 1
ATOM 746 C C . ASP A 1 101 ? 2.453 -3.814 -15.187 1.00 90.88 101 ASP A C 1
ATOM 748 O O . ASP A 1 101 ? 3.533 -4.055 -14.651 1.00 90.88 101 ASP A O 1
ATOM 752 N N . ARG A 1 102 ? 2.206 -2.650 -15.811 1.00 91.81 102 ARG A N 1
ATOM 753 C CA . ARG A 1 102 ? 3.164 -1.531 -15.809 1.00 91.81 102 ARG A CA 1
ATOM 754 C C . ARG A 1 102 ? 3.466 -1.078 -14.373 1.00 91.81 102 ARG A C 1
ATOM 756 O O . ARG A 1 102 ? 4.633 -0.889 -14.038 1.00 91.81 102 ARG A O 1
ATOM 763 N N . ARG A 1 103 ? 2.445 -0.985 -13.512 1.00 89.81 103 ARG A N 1
ATOM 764 C CA . ARG A 1 103 ? 2.606 -0.644 -12.084 1.00 89.81 103 ARG A CA 1
ATOM 765 C C . ARG A 1 103 ? 3.355 -1.716 -11.305 1.00 89.81 103 ARG A C 1
ATOM 767 O O . ARG A 1 103 ? 4.323 -1.416 -10.613 1.00 89.81 103 ARG A O 1
ATOM 774 N N . ASN A 1 104 ? 2.943 -2.974 -11.463 1.00 90.12 104 ASN A N 1
ATOM 775 C CA . ASN A 1 104 ? 3.597 -4.110 -10.815 1.00 90.12 104 ASN A CA 1
ATOM 776 C C . ASN A 1 104 ? 5.080 -4.190 -11.193 1.00 90.12 104 ASN A C 1
ATOM 778 O O . ASN A 1 104 ? 5.927 -4.474 -10.347 1.00 90.12 104 ASN A O 1
ATOM 782 N N . PHE A 1 105 ? 5.405 -3.920 -12.459 1.00 94.19 105 PHE A N 1
ATOM 783 C CA . PHE A 1 105 ? 6.782 -3.847 -12.920 1.00 94.19 105 PHE A CA 1
ATOM 784 C C . PHE A 1 105 ? 7.566 -2.733 -12.223 1.00 94.19 105 PHE A C 1
ATOM 786 O O . PHE A 1 105 ? 8.650 -3.014 -11.720 1.00 94.19 105 PHE A O 1
ATOM 793 N N . MET A 1 106 ? 7.020 -1.517 -12.122 1.00 92.94 106 MET A N 1
ATOM 794 C CA . MET A 1 106 ? 7.709 -0.415 -11.440 1.00 92.94 106 MET A CA 1
ATOM 795 C C . MET A 1 106 ? 7.936 -0.689 -9.957 1.00 92.94 106 MET A C 1
ATOM 797 O O . MET A 1 106 ? 9.056 -0.520 -9.493 1.00 92.94 106 MET A O 1
ATOM 801 N N . ARG A 1 107 ? 6.947 -1.237 -9.244 1.00 91.00 107 ARG A N 1
ATOM 802 C CA . ARG A 1 107 ? 7.100 -1.639 -7.834 1.00 91.00 107 ARG A CA 1
ATOM 803 C C . ARG A 1 107 ? 8.218 -2.673 -7.643 1.00 91.00 107 ARG A C 1
ATOM 805 O O . ARG A 1 107 ? 9.027 -2.591 -6.718 1.00 91.00 107 ARG A O 1
ATOM 812 N N . ARG A 1 108 ? 8.300 -3.654 -8.550 1.00 93.12 108 ARG A N 1
ATOM 813 C CA . ARG A 1 108 ? 9.391 -4.643 -8.562 1.00 93.12 108 ARG A CA 1
ATOM 814 C C . ARG A 1 108 ? 10.736 -4.008 -8.905 1.00 93.12 108 ARG A C 1
ATOM 816 O O . ARG A 1 108 ? 11.750 -4.417 -8.349 1.00 93.12 108 ARG A O 1
ATOM 823 N N . TYR A 1 109 ? 10.749 -3.045 -9.820 1.00 94.56 109 TYR A N 1
ATOM 824 C CA . TYR A 1 109 ? 11.958 -2.340 -10.230 1.00 94.56 109 TYR A CA 1
ATOM 825 C C . TYR A 1 109 ? 12.491 -1.431 -9.118 1.00 94.56 109 TYR A C 1
ATOM 827 O O . TYR A 1 109 ? 13.688 -1.440 -8.865 1.00 94.56 109 TYR A O 1
ATOM 835 N N . GLU A 1 110 ? 11.623 -0.746 -8.374 1.00 93.25 110 GLU A N 1
ATOM 836 C CA . GLU A 1 110 ? 11.983 0.003 -7.163 1.00 93.25 110 GLU A CA 1
ATOM 837 C C . GLU A 1 110 ? 12.603 -0.913 -6.104 1.00 93.25 110 GLU A C 1
ATOM 839 O O . GLU A 1 110 ? 13.685 -0.629 -5.600 1.00 93.25 110 GLU A O 1
ATOM 844 N N . THR A 1 111 ? 11.983 -2.070 -5.845 1.00 94.38 111 THR A N 1
ATOM 845 C CA . THR A 1 111 ? 12.536 -3.079 -4.922 1.00 94.38 111 THR A CA 1
ATOM 846 C C . THR A 1 111 ? 13.918 -3.563 -5.379 1.00 94.38 111 THR A C 1
ATOM 848 O O . THR A 1 111 ? 14.842 -3.689 -4.573 1.00 94.38 111 THR A O 1
ATOM 851 N N . TYR A 1 112 ? 14.081 -3.808 -6.684 1.00 94.38 112 TYR A N 1
ATOM 852 C CA . TYR A 1 112 ? 15.365 -4.157 -7.293 1.00 94.38 112 TYR A CA 1
ATOM 853 C C . TYR A 1 112 ? 16.405 -3.045 -7.097 1.00 94.38 112 TYR A C 1
ATOM 855 O O . TYR A 1 112 ? 17.522 -3.336 -6.674 1.00 94.38 112 TYR A O 1
ATOM 863 N N . LEU A 1 113 ? 16.040 -1.781 -7.324 1.00 93.00 113 LEU A N 1
ATOM 864 C CA . LEU A 1 113 ? 16.928 -0.640 -7.105 1.00 93.00 113 LEU A CA 1
ATOM 865 C C . LEU A 1 113 ? 17.347 -0.511 -5.640 1.00 93.00 113 LEU A C 1
ATOM 867 O O . LEU A 1 113 ? 18.527 -0.304 -5.378 1.00 93.00 113 LEU A O 1
ATOM 871 N N . THR A 1 114 ? 16.432 -0.682 -4.682 1.00 93.62 114 THR A N 1
ATOM 872 C CA . THR A 1 114 ? 16.775 -0.685 -3.251 1.00 93.62 114 THR A CA 1
ATOM 873 C C . THR A 1 114 ? 17.803 -1.768 -2.933 1.00 93.62 114 THR A C 1
ATOM 875 O O . THR A 1 114 ? 18.787 -1.496 -2.246 1.00 93.62 114 THR A O 1
ATOM 878 N N . ALA A 1 115 ? 17.621 -2.977 -3.471 1.00 91.69 115 ALA A N 1
ATOM 879 C CA . ALA A 1 115 ? 18.558 -4.076 -3.267 1.00 91.69 115 ALA A CA 1
ATOM 880 C C . ALA A 1 115 ? 19.929 -3.804 -3.911 1.00 91.69 115 ALA A C 1
ATOM 882 O O . ALA A 1 115 ? 20.954 -4.078 -3.298 1.00 91.69 115 ALA A O 1
ATOM 883 N N . ILE A 1 116 ? 19.964 -3.228 -5.116 1.00 91.81 116 ILE A N 1
ATOM 884 C CA . ILE A 1 116 ? 21.209 -2.837 -5.794 1.00 91.81 116 ILE A CA 1
ATOM 885 C C . ILE A 1 116 ? 21.929 -1.716 -5.039 1.00 91.81 116 ILE A C 1
ATOM 887 O O . ILE A 1 116 ? 23.140 -1.787 -4.842 1.00 91.81 116 ILE A O 1
ATOM 891 N N . ASN A 1 117 ? 21.195 -0.712 -4.564 1.00 90.75 117 ASN A N 1
ATOM 892 C CA . ASN A 1 117 ? 21.757 0.401 -3.803 1.00 90.75 117 ASN A CA 1
ATOM 893 C C . ASN A 1 117 ? 22.336 -0.060 -2.460 1.00 90.75 117 ASN A C 1
ATOM 895 O O . ASN A 1 117 ? 23.367 0.453 -2.038 1.00 90.75 117 ASN A O 1
ATOM 899 N N . ALA A 1 118 ? 21.744 -1.073 -1.822 1.00 89.69 118 ALA A N 1
ATOM 900 C CA . ALA A 1 118 ? 22.298 -1.679 -0.611 1.00 89.69 118 ALA A CA 1
ATOM 901 C C . ALA A 1 118 ? 23.656 -2.375 -0.838 1.00 89.69 118 ALA A C 1
ATOM 903 O O . ALA A 1 118 ? 24.397 -2.594 0.117 1.00 89.69 118 ALA A O 1
ATOM 904 N N . LEU A 1 119 ? 23.996 -2.711 -2.089 1.00 88.31 119 LEU A N 1
ATOM 905 C CA . LEU A 1 119 ? 25.292 -3.283 -2.468 1.00 88.31 119 LEU A CA 1
ATOM 906 C C . LEU A 1 119 ? 26.338 -2.215 -2.822 1.00 88.31 119 LEU A C 1
ATOM 908 O O . LEU A 1 119 ? 27.461 -2.563 -3.188 1.00 88.31 119 LEU A O 1
ATOM 912 N N . GLN A 1 120 ? 25.992 -0.927 -2.762 1.00 88.44 120 GLN A N 1
ATOM 913 C CA . GLN A 1 120 ? 26.956 0.144 -2.991 1.00 88.44 120 GLN A CA 1
ATOM 914 C C . GLN A 1 120 ? 27.903 0.269 -1.795 1.00 88.44 120 GLN A C 1
ATOM 916 O O . GLN A 1 120 ? 27.485 0.356 -0.643 1.00 88.44 120 GLN A O 1
ATOM 921 N N . THR A 1 121 ? 29.200 0.308 -2.081 1.00 84.94 121 THR A N 1
ATOM 922 C CA . THR A 1 121 ? 30.262 0.525 -1.098 1.00 84.94 121 THR A CA 1
ATOM 923 C C . THR A 1 121 ? 31.150 1.681 -1.543 1.00 84.94 121 THR A C 1
ATOM 925 O O . THR A 1 121 ? 31.165 2.063 -2.714 1.00 84.94 121 THR A O 1
ATOM 928 N N . GLN A 1 122 ? 31.964 2.199 -0.625 1.00 84.81 122 GLN A N 1
ATOM 929 C CA . GLN A 1 122 ? 32.954 3.236 -0.936 1.00 84.81 122 GLN A CA 1
ATOM 930 C C . GLN A 1 122 ? 34.010 2.802 -1.977 1.00 84.81 122 GLN A C 1
ATOM 932 O O . GLN A 1 122 ? 34.712 3.650 -2.518 1.00 84.81 122 GLN A O 1
ATOM 937 N N . TRP A 1 123 ? 34.125 1.498 -2.260 1.00 74.31 123 TRP A N 1
ATOM 938 C CA . TRP A 1 123 ? 35.119 0.920 -3.172 1.00 74.31 123 TRP A CA 1
ATOM 939 C C . TRP A 1 123 ? 34.512 0.350 -4.464 1.00 74.31 123 TRP A C 1
ATOM 941 O O . TRP A 1 123 ? 35.237 -0.193 -5.294 1.00 74.31 123 TRP A O 1
ATOM 951 N N . GLY A 1 124 ? 33.193 0.456 -4.645 1.00 77.88 124 GLY A N 1
ATOM 952 C CA . GLY A 1 124 ? 32.478 -0.098 -5.796 1.00 77.88 124 GLY A CA 1
ATOM 953 C C . GLY A 1 124 ? 31.042 -0.486 -5.453 1.00 77.88 124 GLY A C 1
ATOM 954 O O . GLY A 1 124 ? 30.682 -0.612 -4.284 1.00 77.88 124 GLY A O 1
ATOM 955 N N . GLY A 1 125 ? 30.204 -0.681 -6.467 1.00 80.94 125 GLY A N 1
ATOM 956 C CA . GLY A 1 125 ? 28.800 -1.045 -6.288 1.00 80.94 125 GLY A CA 1
ATOM 957 C C . GLY A 1 125 ? 28.247 -1.803 -7.485 1.00 80.94 125 GLY A C 1
ATOM 958 O O . GLY A 1 125 ? 28.850 -1.826 -8.559 1.00 80.94 125 GLY A O 1
ATOM 959 N N . ALA A 1 126 ? 27.094 -2.437 -7.292 1.00 85.00 126 ALA A N 1
ATOM 960 C CA . ALA A 1 126 ? 26.379 -3.080 -8.382 1.00 85.00 126 ALA A CA 1
ATOM 961 C C . ALA A 1 126 ? 25.735 -2.022 -9.296 1.00 85.00 126 ALA A C 1
ATOM 963 O O . ALA A 1 126 ? 25.156 -1.043 -8.825 1.00 85.00 126 ALA A O 1
ATOM 964 N N . PHE A 1 127 ? 25.824 -2.231 -10.610 1.00 86.62 127 PHE A N 1
ATOM 965 C CA . PHE A 1 127 ? 25.137 -1.392 -11.589 1.00 86.62 127 PHE A CA 1
ATOM 966 C C . PHE A 1 127 ? 23.695 -1.867 -11.760 1.00 86.62 127 PHE A C 1
ATOM 968 O O . PHE A 1 127 ? 23.443 -3.052 -11.988 1.00 86.62 127 PHE A O 1
ATOM 975 N N . ALA A 1 128 ? 22.748 -0.935 -11.669 1.00 90.75 128 ALA A N 1
ATOM 976 C CA . ALA A 1 128 ? 21.354 -1.214 -11.974 1.00 90.75 128 ALA A CA 1
ATOM 977 C C . ALA A 1 128 ? 21.159 -1.343 -13.489 1.00 90.75 128 ALA A C 1
ATOM 979 O O . ALA A 1 128 ? 21.617 -0.500 -14.263 1.00 90.75 128 ALA A O 1
ATOM 980 N N . MET A 1 129 ? 20.449 -2.384 -13.913 1.00 94.75 129 MET A N 1
ATOM 981 C CA . MET A 1 129 ? 20.021 -2.520 -15.301 1.00 94.75 129 MET A CA 1
ATOM 982 C C . MET A 1 129 ? 18.971 -1.458 -15.631 1.00 94.75 129 MET A C 1
ATOM 984 O O . MET A 1 129 ? 17.984 -1.394 -14.905 1.00 94.75 129 MET A O 1
ATOM 988 N N . PRO A 1 130 ? 19.119 -0.686 -16.724 1.00 94.25 130 PRO A N 1
ATOM 989 C CA . PRO A 1 130 ? 18.135 0.322 -17.102 1.00 94.25 130 PRO A CA 1
ATOM 990 C C . PRO A 1 130 ? 16.777 -0.316 -17.417 1.00 94.25 130 PRO A C 1
ATOM 992 O O . PRO A 1 130 ? 16.701 -1.416 -17.980 1.00 94.25 130 PRO A O 1
ATOM 995 N N . VAL A 1 131 ? 15.695 0.402 -17.126 1.00 95.19 131 VAL A N 1
ATOM 996 C CA . VAL A 1 131 ? 14.305 0.034 -17.409 1.00 95.19 131 VAL A CA 1
ATOM 997 C C . VAL A 1 131 ? 14.156 -0.399 -18.857 1.00 95.19 131 VAL A C 1
ATOM 999 O O . VAL A 1 131 ? 13.583 -1.456 -19.118 1.00 95.19 131 VAL A O 1
ATOM 1002 N N . GLY A 1 132 ? 14.727 0.345 -19.808 1.00 93.94 132 GLY A N 1
ATOM 1003 C CA . GLY A 1 132 ? 14.654 -0.007 -21.223 1.00 93.94 132 GLY A CA 1
ATOM 1004 C C . GLY A 1 132 ? 15.235 -1.392 -21.560 1.00 93.94 132 GLY A C 1
ATOM 1005 O O . GLY A 1 132 ? 14.826 -1.995 -22.556 1.00 93.94 132 GLY A O 1
ATOM 1006 N N . ALA A 1 133 ? 16.179 -1.915 -20.773 1.00 94.69 133 ALA A N 1
ATOM 1007 C CA . ALA A 1 133 ? 16.762 -3.251 -20.947 1.00 94.69 133 ALA A CA 1
ATOM 1008 C C . ALA A 1 133 ? 15.970 -4.352 -20.215 1.00 94.69 133 ALA A C 1
ATOM 1010 O O . ALA A 1 133 ? 16.015 -5.522 -20.598 1.00 94.69 133 ALA A O 1
ATOM 1011 N N . CYS A 1 134 ? 15.176 -3.976 -19.216 1.00 95.38 134 CYS A N 1
ATOM 1012 C CA . CYS A 1 134 ? 14.258 -4.857 -18.496 1.00 95.38 134 CYS A CA 1
ATOM 1013 C C . CYS A 1 134 ? 13.006 -5.232 -19.319 1.00 95.38 134 CYS A C 1
ATOM 1015 O O . CYS A 1 134 ? 12.274 -6.154 -18.961 1.00 95.38 134 CYS A O 1
ATOM 1017 N N . ILE A 1 135 ? 12.768 -4.574 -20.455 1.00 95.88 135 ILE A N 1
ATOM 1018 C CA . ILE A 1 135 ? 11.617 -4.833 -21.329 1.00 95.88 135 ILE A CA 1
ATOM 1019 C C . ILE A 1 135 ? 11.925 -5.967 -22.313 1.00 95.88 135 ILE A C 1
ATOM 1021 O O . ILE A 1 135 ? 12.997 -6.030 -22.923 1.00 95.88 135 ILE A O 1
ATOM 1025 N N . GLU A 1 136 ? 10.966 -6.865 -22.511 1.00 95.44 136 GLU A N 1
ATOM 1026 C CA . GLU A 1 136 ? 11.053 -7.926 -23.511 1.00 95.44 136 GLU A CA 1
ATOM 1027 C C . GLU A 1 136 ? 11.043 -7.373 -24.943 1.00 95.44 136 GLU A C 1
ATOM 1029 O O . GLU A 1 136 ? 10.301 -6.451 -25.276 1.00 95.44 136 GLU A O 1
ATOM 1034 N N . SER A 1 137 ? 11.899 -7.910 -25.818 1.00 94.44 137 SER A N 1
ATOM 1035 C CA . SER A 1 137 ? 12.226 -7.290 -27.110 1.00 94.44 137 SER A CA 1
ATOM 1036 C C . SER A 1 137 ? 11.023 -7.121 -28.042 1.00 94.44 137 SER A C 1
ATOM 1038 O O . SER A 1 137 ? 10.986 -6.185 -28.848 1.00 94.44 137 SER A O 1
ATOM 1040 N N . ARG A 1 138 ? 10.027 -8.015 -27.975 1.00 94.19 138 ARG A N 1
ATOM 1041 C CA . ARG A 1 138 ? 8.777 -7.865 -28.733 1.00 94.19 138 ARG A CA 1
ATOM 1042 C C . ARG A 1 138 ? 7.955 -6.705 -28.180 1.00 94.19 138 ARG A C 1
ATOM 1044 O O . ARG A 1 138 ? 7.561 -5.829 -28.951 1.00 94.19 138 ARG A O 1
ATOM 1051 N N . THR A 1 139 ? 7.758 -6.674 -26.867 1.00 94.69 139 THR A N 1
ATOM 1052 C CA . THR A 1 139 ? 7.045 -5.604 -26.164 1.00 94.69 139 THR A CA 1
ATOM 1053 C C . THR A 1 139 ? 7.721 -4.245 -26.361 1.00 94.69 139 THR A C 1
ATOM 1055 O O . THR A 1 139 ? 7.058 -3.286 -26.753 1.00 94.69 139 THR A O 1
ATOM 1058 N N . LYS A 1 140 ? 9.052 -4.170 -26.240 1.00 94.81 140 LYS A N 1
ATOM 1059 C CA . LYS A 1 140 ? 9.840 -2.949 -26.464 1.00 94.81 140 LYS A CA 1
ATOM 1060 C C . LYS A 1 140 ? 9.628 -2.379 -27.868 1.00 94.81 140 LYS A C 1
ATOM 1062 O O . LYS A 1 140 ? 9.386 -1.186 -28.020 1.00 94.81 140 LYS A O 1
ATOM 1067 N N . ARG A 1 141 ? 9.666 -3.234 -28.900 1.00 95.25 141 ARG A N 1
ATOM 1068 C CA . ARG A 1 141 ? 9.412 -2.833 -30.299 1.00 95.25 141 ARG A CA 1
ATOM 1069 C C . ARG A 1 141 ? 7.985 -2.349 -30.527 1.00 95.25 141 ARG A C 1
ATOM 1071 O O . ARG A 1 141 ? 7.787 -1.383 -31.257 1.00 95.25 141 ARG A O 1
ATOM 1078 N N . MET A 1 142 ? 7.007 -3.014 -29.919 1.00 95.12 142 MET A N 1
ATOM 1079 C CA . MET A 1 142 ? 5.602 -2.628 -30.015 1.00 95.12 142 MET A CA 1
ATOM 1080 C C . MET A 1 142 ? 5.368 -1.243 -29.400 1.00 95.12 142 MET A C 1
ATOM 1082 O O . MET A 1 142 ? 4.802 -0.378 -30.061 1.00 95.12 142 MET A O 1
ATOM 1086 N N . VAL A 1 143 ? 5.849 -1.020 -28.174 1.00 95.00 143 VAL A N 1
ATOM 1087 C CA . VAL A 1 143 ? 5.710 0.264 -27.471 1.00 95.00 143 VAL A CA 1
ATOM 1088 C C . VAL A 1 143 ? 6.425 1.379 -28.230 1.00 95.00 143 VAL A C 1
ATOM 1090 O O . VAL A 1 143 ? 5.832 2.420 -28.485 1.00 95.00 143 VAL A O 1
ATOM 1093 N N . ALA A 1 144 ? 7.658 1.143 -28.683 1.00 95.81 144 ALA A N 1
ATOM 1094 C CA . ALA A 1 144 ? 8.405 2.132 -29.456 1.00 95.81 144 ALA A CA 1
ATOM 1095 C C . ALA A 1 144 ? 7.644 2.605 -30.708 1.00 95.81 144 ALA A C 1
ATOM 1097 O O . ALA A 1 144 ? 7.574 3.802 -30.979 1.00 95.81 144 ALA A O 1
ATOM 1098 N N . ARG A 1 145 ? 7.010 1.669 -31.429 1.00 95.69 145 ARG A N 1
ATOM 1099 C CA . ARG A 1 145 ? 6.236 1.970 -32.638 1.00 95.69 145 ARG A CA 1
ATOM 1100 C C . ARG A 1 145 ? 4.941 2.723 -32.344 1.00 95.69 145 ARG A C 1
ATOM 1102 O O . ARG A 1 145 ? 4.664 3.703 -33.020 1.00 95.69 145 ARG A O 1
ATOM 1109 N N . TYR A 1 146 ? 4.134 2.241 -31.401 1.00 94.94 146 TYR A N 1
ATOM 1110 C CA . TYR A 1 146 ? 2.763 2.737 -31.235 1.00 94.94 146 TYR A CA 1
ATOM 1111 C C . TYR A 1 146 ? 2.623 3.862 -30.203 1.00 94.94 146 TYR A C 1
ATOM 1113 O O . TYR A 1 146 ? 1.689 4.643 -30.311 1.00 94.94 146 TYR A O 1
ATOM 1121 N N . GLU A 1 147 ? 3.531 3.965 -29.230 1.00 94.25 147 GLU A N 1
ATOM 1122 C CA . GLU A 1 147 ? 3.447 4.960 -28.144 1.00 94.25 147 GLU A CA 1
ATOM 1123 C C . GLU A 1 147 ? 4.432 6.117 -28.345 1.00 94.25 147 GLU A C 1
ATOM 1125 O O . GLU A 1 147 ? 4.122 7.259 -28.018 1.00 94.25 147 GLU A O 1
ATOM 1130 N N . PHE A 1 148 ? 5.617 5.834 -28.898 1.00 94.50 148 PHE A N 1
ATOM 1131 C CA . PHE A 1 148 ? 6.665 6.840 -29.118 1.00 94.50 148 PHE A CA 1
ATOM 1132 C C . PHE A 1 148 ? 6.874 7.211 -30.588 1.00 94.50 148 PHE A C 1
ATOM 1134 O O . PHE A 1 148 ? 7.606 8.156 -30.869 1.00 94.50 148 PHE A O 1
ATOM 1141 N N . ASN A 1 149 ? 6.266 6.468 -31.520 1.00 96.00 149 ASN A N 1
ATOM 1142 C CA . ASN A 1 149 ? 6.452 6.630 -32.963 1.00 96.00 149 ASN A CA 1
ATOM 1143 C C . ASN A 1 149 ? 7.938 6.734 -33.378 1.00 96.00 149 ASN A C 1
ATOM 1145 O O . ASN A 1 149 ? 8.319 7.572 -34.192 1.00 96.00 149 ASN A O 1
ATOM 1149 N N . THR A 1 150 ? 8.802 5.907 -32.778 1.00 95.62 150 THR A N 1
ATOM 1150 C CA . THR A 1 150 ? 10.256 5.942 -33.005 1.00 95.62 150 THR A CA 1
ATOM 1151 C C . THR A 1 150 ? 10.891 4.551 -32.894 1.00 95.62 150 THR A C 1
ATOM 1153 O O . THR A 1 150 ? 10.238 3.562 -32.546 1.00 95.62 150 THR A O 1
ATOM 1156 N N . ALA A 1 151 ? 12.180 4.440 -33.218 1.00 94.19 151 ALA A N 1
ATOM 1157 C CA . ALA A 1 151 ? 12.925 3.193 -33.093 1.00 94.19 151 ALA A CA 1
ATOM 1158 C C . ALA A 1 151 ? 13.325 2.917 -31.624 1.00 94.19 151 ALA A C 1
ATOM 1160 O O . ALA A 1 151 ? 13.708 3.841 -30.911 1.00 94.19 151 ALA A O 1
ATOM 1161 N N . PRO A 1 152 ? 13.339 1.649 -31.157 1.00 92.19 152 PRO A N 1
ATOM 1162 C CA . PRO A 1 152 ? 13.603 1.318 -29.749 1.00 92.19 152 PRO A CA 1
ATOM 1163 C C . PRO A 1 152 ? 14.945 1.787 -29.177 1.00 92.19 152 PRO A C 1
ATOM 1165 O O . PRO A 1 152 ? 15.074 1.866 -27.959 1.00 92.19 152 PRO A O 1
ATOM 1168 N N . HIS A 1 153 ? 15.948 2.008 -30.032 1.00 92.81 153 HIS A N 1
ATOM 1169 C CA . HIS A 1 153 ? 17.290 2.448 -29.639 1.00 92.81 153 HIS A CA 1
ATOM 1170 C C . HIS A 1 153 ? 17.408 3.975 -29.514 1.00 92.81 153 HIS A C 1
ATOM 1172 O O . HIS A 1 153 ? 18.400 4.450 -28.978 1.00 92.81 153 HIS A O 1
ATOM 1178 N N . LEU A 1 154 ? 16.413 4.730 -29.997 1.00 95.69 154 LEU A N 1
ATOM 1179 C CA . LEU A 1 154 ? 16.356 6.192 -29.893 1.00 95.69 154 LEU A CA 1
ATOM 1180 C C . LEU A 1 154 ? 15.580 6.666 -28.658 1.00 95.69 154 LEU A C 1
ATOM 1182 O O . LEU A 1 154 ? 15.562 7.857 -28.369 1.00 95.69 154 LEU A O 1
ATOM 1186 N N . ILE A 1 155 ? 14.913 5.747 -27.953 1.00 96.12 155 ILE A N 1
ATOM 1187 C CA . ILE A 1 155 ? 14.122 6.068 -26.764 1.00 96.12 155 ILE A CA 1
ATOM 1188 C C . ILE A 1 155 ? 15.061 6.151 -25.568 1.00 96.12 155 ILE A C 1
ATOM 1190 O O . ILE A 1 155 ? 15.730 5.163 -25.246 1.00 96.12 155 ILE A O 1
ATOM 1194 N N . THR A 1 156 ? 15.090 7.313 -24.919 1.00 96.50 156 THR A N 1
ATOM 1195 C CA . THR A 1 156 ? 15.927 7.542 -23.739 1.00 96.50 156 THR A CA 1
ATOM 1196 C C . THR A 1 156 ? 15.389 6.788 -22.527 1.00 96.50 156 THR A C 1
ATOM 1198 O O . THR A 1 156 ? 14.237 6.347 -22.489 1.00 96.50 156 THR A O 1
ATOM 1201 N N . GLU A 1 157 ? 16.226 6.629 -21.508 1.00 95.25 157 GLU A N 1
ATOM 1202 C CA . GLU A 1 157 ? 15.819 5.956 -20.279 1.00 95.25 157 GLU A CA 1
ATOM 1203 C C . GLU A 1 157 ? 14.707 6.731 -19.551 1.00 95.25 157 GLU A C 1
ATOM 1205 O O . GLU A 1 157 ? 13.738 6.140 -19.079 1.00 95.25 157 GLU A O 1
ATOM 1210 N N . GLU A 1 158 ? 14.761 8.063 -19.564 1.00 95.56 158 GLU A N 1
ATOM 1211 C CA . GLU A 1 158 ? 13.744 8.941 -18.977 1.00 95.56 158 GLU A CA 1
ATOM 1212 C C . GLU A 1 158 ? 12.392 8.777 -19.675 1.00 95.56 158 GLU A C 1
ATOM 1214 O O . GLU A 1 158 ? 11.344 8.784 -19.029 1.00 95.56 158 GLU A O 1
ATOM 1219 N N . GLN A 1 159 ? 12.400 8.584 -20.996 1.00 96.00 159 GLN A N 1
ATOM 1220 C CA . GLN A 1 159 ? 11.187 8.302 -21.757 1.00 96.00 159 GLN A CA 1
ATOM 1221 C C . GLN A 1 159 ? 10.585 6.948 -21.364 1.00 96.00 159 GLN A C 1
ATOM 1223 O O . GLN A 1 159 ? 9.367 6.856 -21.183 1.00 96.00 159 GLN A O 1
ATOM 1228 N N . TRP A 1 160 ? 11.413 5.913 -21.174 1.00 95.50 160 TRP A N 1
ATOM 1229 C CA . TRP A 1 160 ? 10.949 4.616 -20.673 1.00 95.50 160 TRP A CA 1
ATOM 1230 C C . TRP A 1 160 ? 10.346 4.728 -19.274 1.00 95.50 160 TRP A C 1
ATOM 1232 O O . TRP A 1 160 ? 9.229 4.252 -19.062 1.00 95.50 160 TRP A O 1
ATOM 1242 N N . ILE A 1 161 ? 11.031 5.407 -18.352 1.00 93.88 161 ILE A N 1
ATOM 1243 C CA . ILE A 1 161 ? 10.531 5.669 -16.996 1.00 93.88 161 ILE A CA 1
ATOM 1244 C C . ILE A 1 161 ? 9.192 6.410 -17.067 1.00 93.88 161 ILE A C 1
ATOM 1246 O O . ILE A 1 161 ? 8.210 5.965 -16.474 1.00 93.88 161 ILE A O 1
ATOM 1250 N N . GLY A 1 162 ? 9.107 7.482 -17.859 1.00 93.94 162 GLY A N 1
ATOM 1251 C CA . GLY A 1 162 ? 7.881 8.257 -18.043 1.00 93.94 162 GLY A CA 1
ATOM 1252 C C . GLY A 1 162 ? 6.712 7.418 -18.567 1.00 93.94 162 GLY A C 1
ATOM 1253 O O . GLY A 1 162 ? 5.586 7.557 -18.092 1.00 93.94 162 GLY A O 1
ATOM 1254 N N . TYR A 1 163 ? 6.958 6.498 -19.501 1.00 93.12 163 TYR A N 1
ATOM 1255 C CA . TYR A 1 163 ? 5.928 5.588 -20.013 1.00 93.12 163 TYR A CA 1
ATOM 1256 C C . TYR A 1 163 ? 5.355 4.656 -18.939 1.00 93.12 163 TYR A C 1
ATOM 1258 O O . TYR A 1 163 ? 4.139 4.436 -18.911 1.00 93.12 163 TYR A O 1
ATOM 1266 N N . PHE A 1 164 ? 6.194 4.129 -18.046 1.00 92.25 164 PHE A N 1
ATOM 1267 C CA . PHE A 1 164 ? 5.718 3.301 -16.940 1.00 92.25 164 PHE A CA 1
ATOM 1268 C C . PHE A 1 164 ? 5.058 4.131 -15.833 1.00 92.25 164 PHE A C 1
ATOM 1270 O O . PHE A 1 164 ? 4.020 3.723 -15.315 1.00 92.25 164 PHE A O 1
ATOM 1277 N N . MET A 1 165 ? 5.585 5.321 -15.529 1.00 89.38 165 MET A N 1
ATOM 1278 C CA . MET A 1 165 ? 5.020 6.230 -14.523 1.00 89.38 165 MET A CA 1
ATOM 1279 C C . MET A 1 165 ? 3.628 6.745 -14.882 1.00 89.38 165 MET A C 1
ATOM 1281 O O . MET A 1 165 ? 2.800 6.914 -13.990 1.00 89.38 165 MET A O 1
ATOM 1285 N N . LYS A 1 166 ? 3.300 6.879 -16.174 1.00 88.19 166 LYS A N 1
ATOM 1286 C CA . LYS A 1 166 ? 1.920 7.157 -16.618 1.00 88.19 166 LYS A CA 1
ATOM 1287 C C . LYS A 1 166 ? 0.896 6.162 -16.061 1.00 88.19 166 LYS A C 1
ATOM 1289 O O . LYS A 1 166 ? -0.272 6.509 -15.939 1.00 88.19 166 LYS A O 1
ATOM 1294 N N . ALA A 1 167 ? 1.303 4.933 -15.726 1.00 86.38 167 ALA A N 1
ATOM 1295 C CA . ALA A 1 167 ? 0.402 3.940 -15.149 1.00 86.38 167 ALA A CA 1
ATOM 1296 C C . ALA A 1 167 ? 0.027 4.207 -13.685 1.00 86.38 167 ALA A C 1
ATOM 1298 O O . ALA A 1 167 ? -0.980 3.656 -13.231 1.00 86.38 167 ALA A O 1
ATOM 1299 N N . ASN A 1 168 ? 0.803 5.041 -12.985 1.00 79.94 168 ASN A N 1
ATOM 1300 C CA . ASN A 1 168 ? 0.554 5.445 -11.604 1.00 79.94 168 ASN A CA 1
ATOM 1301 C C . ASN A 1 168 ? -0.397 6.644 -11.512 1.00 79.94 168 ASN A C 1
ATOM 1303 O O . ASN A 1 168 ? -1.011 6.834 -10.468 1.00 79.94 168 ASN A O 1
ATOM 1307 N N . THR A 1 169 ? -0.580 7.421 -12.584 1.00 79.31 169 THR A N 1
ATOM 1308 C CA . THR A 1 169 ? -1.551 8.522 -12.609 1.00 79.31 169 THR A CA 1
ATOM 1309 C C . THR A 1 169 ? -2.965 7.972 -12.842 1.00 79.31 169 THR A C 1
ATOM 1311 O O . THR A 1 169 ? -3.235 7.437 -13.922 1.00 79.31 169 THR A O 1
ATOM 1314 N N . PRO A 1 170 ? -3.901 8.090 -11.881 1.00 70.69 170 PRO A N 1
ATOM 1315 C CA . PRO A 1 170 ? -5.286 7.691 -12.107 1.00 70.69 170 PRO A CA 1
ATOM 1316 C C . PRO A 1 170 ? -5.920 8.651 -13.122 1.00 70.69 170 PRO A C 1
ATOM 1318 O O . PRO A 1 170 ? -5.979 9.853 -12.881 1.00 70.69 170 PRO A O 1
ATOM 1321 N N . SER A 1 171 ? -6.399 8.145 -14.260 1.00 69.12 171 SER A N 1
ATOM 1322 C CA . SER A 1 171 ? -7.052 8.981 -15.281 1.00 69.12 171 SER A CA 1
ATOM 1323 C C . SER A 1 171 ? -8.457 9.431 -14.866 1.00 69.12 171 SER A C 1
ATOM 1325 O O . SER A 1 171 ? -8.870 10.544 -15.176 1.00 69.12 171 SER A O 1
ATOM 1327 N N . HIS A 1 172 ? -9.190 8.572 -14.156 1.00 74.75 172 HIS A N 1
ATOM 1328 C CA . HIS A 1 172 ? -10.493 8.865 -13.565 1.00 74.75 172 HIS A CA 1
ATOM 1329 C C . HIS A 1 172 ? -10.728 7.934 -12.374 1.00 74.75 172 HIS A C 1
ATOM 1331 O O . HIS A 1 172 ? -10.625 6.713 -12.510 1.00 74.75 172 HIS A O 1
ATOM 1337 N N . VAL A 1 173 ? -11.067 8.499 -11.215 1.00 78.06 173 VAL A N 1
ATOM 1338 C CA . VAL A 1 173 ? -11.337 7.719 -10.004 1.00 78.06 173 VAL A CA 1
ATOM 1339 C C . VAL A 1 173 ? -12.839 7.503 -9.847 1.00 78.06 173 VAL A C 1
ATOM 1341 O O . VAL A 1 173 ? -13.572 8.417 -9.476 1.00 78.06 173 VAL A O 1
ATOM 1344 N N . ASP A 1 174 ? -13.308 6.281 -10.106 1.00 85.56 174 ASP A N 1
ATOM 1345 C CA . ASP A 1 174 ? -14.692 5.897 -9.813 1.00 85.56 174 ASP A CA 1
ATOM 1346 C C . ASP A 1 174 ? -14.846 5.485 -8.343 1.00 85.56 174 ASP A C 1
ATOM 1348 O O . ASP A 1 174 ? -14.781 4.307 -7.973 1.00 85.56 174 ASP A O 1
ATOM 1352 N N . TYR A 1 175 ? -15.085 6.479 -7.492 1.00 86.62 175 TYR A N 1
ATOM 1353 C CA . TYR A 1 175 ? -15.309 6.251 -6.069 1.00 86.62 175 TYR A CA 1
ATOM 1354 C C . TYR A 1 175 ? -16.544 5.403 -5.763 1.00 86.62 175 TYR A C 1
ATOM 1356 O O . TYR A 1 175 ? -16.565 4.770 -4.713 1.00 86.62 175 TYR A O 1
ATOM 1364 N N . ALA A 1 176 ? -17.541 5.320 -6.650 1.00 90.62 176 ALA A N 1
ATOM 1365 C CA . ALA A 1 176 ? -18.700 4.463 -6.408 1.00 90.62 176 ALA A CA 1
ATOM 1366 C C . ALA A 1 176 ? -18.306 2.978 -6.458 1.00 90.62 176 ALA A C 1
ATOM 1368 O O . ALA A 1 176 ? -18.761 2.173 -5.636 1.00 90.62 176 ALA A O 1
ATOM 1369 N N . SER A 1 177 ? -17.411 2.618 -7.380 1.00 90.94 177 SER A N 1
ATOM 1370 C CA . SER A 1 177 ? -16.822 1.278 -7.446 1.00 90.94 177 SER A CA 1
ATOM 1371 C C . SER A 1 177 ? -15.920 0.986 -6.244 1.00 90.94 177 SER A C 1
ATOM 1373 O O . SER A 1 177 ? -16.001 -0.111 -5.682 1.00 90.94 177 SER A O 1
ATOM 1375 N N . VAL A 1 178 ? -15.137 1.972 -5.789 1.00 92.06 178 VAL A N 1
ATOM 1376 C CA . VAL A 1 178 ? -14.315 1.853 -4.569 1.00 92.06 178 VAL A CA 1
ATOM 1377 C C . VAL A 1 178 ? -15.202 1.645 -3.342 1.00 92.06 178 VAL A C 1
ATOM 1379 O O . VAL A 1 178 ? -15.007 0.680 -2.608 1.00 92.06 178 VAL A O 1
ATOM 1382 N N . ASP A 1 179 ? -16.229 2.478 -3.151 1.00 93.19 179 ASP A N 1
ATOM 1383 C CA . ASP A 1 179 ? -17.196 2.370 -2.052 1.00 93.19 179 ASP A CA 1
ATOM 1384 C C . ASP A 1 179 ? -17.853 0.978 -2.036 1.00 93.19 179 ASP A C 1
ATOM 1386 O O . ASP A 1 179 ? -18.048 0.373 -0.979 1.00 93.19 179 ASP A O 1
ATOM 1390 N N . LYS A 1 180 ? -18.184 0.435 -3.216 1.00 93.88 180 LYS A N 1
ATOM 1391 C CA . LYS A 1 180 ? -18.756 -0.911 -3.355 1.00 93.88 180 LYS A CA 1
ATOM 1392 C C . LYS A 1 180 ? -17.765 -2.007 -2.960 1.00 93.88 180 LYS A C 1
ATOM 1394 O O . LYS A 1 180 ? -18.178 -2.963 -2.303 1.00 93.88 180 LYS A O 1
ATOM 1399 N N . ALA A 1 181 ? -16.496 -1.890 -3.344 1.00 93.31 181 ALA A N 1
ATOM 1400 C CA . ALA A 1 181 ? -15.456 -2.836 -2.948 1.00 93.31 181 ALA A CA 1
ATOM 1401 C C . ALA A 1 181 ? -15.184 -2.767 -1.435 1.00 93.31 181 ALA A C 1
ATOM 1403 O O . ALA A 1 181 ? -15.156 -3.801 -0.767 1.00 93.31 181 ALA A O 1
ATOM 1404 N N . MET A 1 182 ? -15.114 -1.556 -0.878 1.00 95.19 182 MET A N 1
ATOM 1405 C CA . MET A 1 182 ? -14.860 -1.295 0.542 1.00 95.19 182 MET A CA 1
ATOM 1406 C C . MET A 1 182 ? -15.956 -1.816 1.472 1.00 95.19 182 MET A C 1
ATOM 1408 O O . MET A 1 182 ? -15.679 -2.130 2.624 1.00 95.19 182 MET A O 1
ATOM 1412 N N . LYS A 1 183 ? -17.194 -1.992 0.997 1.00 92.81 183 LYS A N 1
ATOM 1413 C CA . LYS A 1 183 ? -18.259 -2.640 1.788 1.00 92.81 183 LYS A CA 1
ATOM 1414 C C . LYS A 1 183 ? -17.941 -4.084 2.187 1.00 92.81 183 LYS A C 1
ATOM 1416 O O . LYS A 1 183 ? -18.558 -4.586 3.120 1.00 92.81 183 LYS A O 1
ATOM 1421 N N . LYS A 1 184 ? -17.026 -4.753 1.477 1.00 92.38 184 LYS A N 1
ATOM 1422 C CA . LYS A 1 184 ? -16.564 -6.107 1.815 1.00 92.38 184 LYS A CA 1
ATOM 1423 C C . LYS A 1 184 ? -15.448 -6.109 2.864 1.00 92.38 184 LYS A C 1
ATOM 1425 O O . LYS A 1 184 ? -15.116 -7.176 3.369 1.00 92.38 184 LYS A O 1
ATOM 1430 N N . LEU A 1 185 ? -14.865 -4.947 3.170 1.00 94.62 185 LEU A N 1
ATOM 1431 C CA . LEU A 1 185 ? -13.817 -4.811 4.173 1.00 94.62 185 LEU A CA 1
ATOM 1432 C C . LEU A 1 185 ? -14.401 -5.088 5.560 1.00 94.62 185 LEU A C 1
ATOM 1434 O O . LEU A 1 185 ? -15.390 -4.475 5.966 1.00 94.62 185 LEU A O 1
ATOM 1438 N N . GLN A 1 186 ? -13.771 -5.996 6.295 1.00 93.94 186 GLN A N 1
ATOM 1439 C CA . GLN A 1 186 ? -14.181 -6.339 7.647 1.00 93.94 186 GLN A CA 1
ATOM 1440 C C . GLN A 1 186 ? -12.964 -6.696 8.492 1.00 93.94 186 GLN A C 1
ATOM 1442 O O . GLN A 1 186 ? -12.110 -7.479 8.083 1.00 93.94 186 GLN A O 1
ATOM 1447 N N . MET A 1 187 ? -12.917 -6.163 9.709 1.00 94.75 187 MET A N 1
ATOM 1448 C CA . MET A 1 187 ? -11.889 -6.505 10.678 1.00 94.75 187 MET A CA 1
ATOM 1449 C C . MET A 1 187 ? -12.068 -7.946 11.148 1.00 94.75 187 MET A C 1
ATOM 1451 O O . MET A 1 187 ? -13.136 -8.315 11.647 1.00 94.75 187 MET A O 1
ATOM 1455 N N . ARG A 1 188 ? -11.016 -8.762 11.047 1.00 91.62 188 ARG A N 1
ATOM 1456 C CA . ARG A 1 188 ? -11.054 -10.113 11.619 1.00 91.62 188 ARG A CA 1
ATOM 1457 C C . ARG A 1 188 ? -10.783 -10.043 13.117 1.00 91.62 188 ARG A C 1
ATOM 1459 O O . ARG A 1 188 ? -9.851 -9.389 13.578 1.00 91.62 188 ARG A O 1
ATOM 1466 N N . THR A 1 189 ? -11.610 -10.739 13.887 1.00 88.44 189 THR A N 1
ATOM 1467 C CA . THR A 1 189 ? -11.555 -10.752 15.356 1.00 88.44 189 THR A CA 1
ATOM 1468 C C . THR A 1 189 ? -10.905 -12.016 15.916 1.00 88.44 189 THR A C 1
ATOM 1470 O O . THR A 1 189 ? -10.977 -12.249 17.116 1.00 88.44 189 THR A O 1
ATOM 1473 N N . ALA A 1 190 ? -10.299 -12.843 15.059 1.00 87.94 190 ALA A N 1
ATOM 1474 C CA . ALA A 1 190 ? -9.670 -14.101 15.460 1.00 87.94 190 ALA A CA 1
ATOM 1475 C C . ALA A 1 190 ? -8.334 -13.897 16.196 1.00 87.94 190 ALA A C 1
ATOM 1477 O O . ALA A 1 1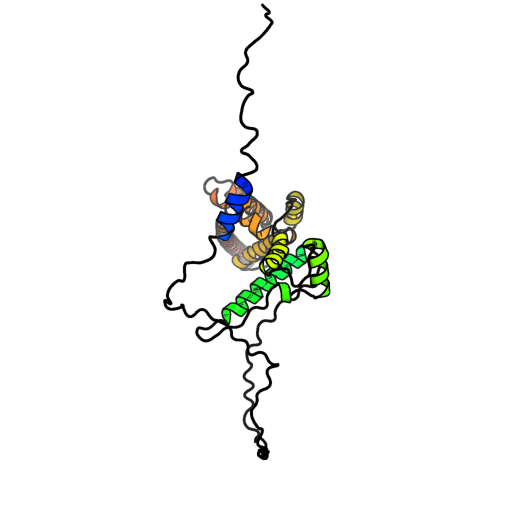90 ? -7.966 -14.727 17.019 1.00 87.94 190 ALA A O 1
ATOM 1478 N N . TRP A 1 191 ? -7.620 -12.799 15.924 1.00 85.94 191 TRP A N 1
ATOM 1479 C CA . TRP A 1 191 ? -6.323 -12.520 16.550 1.00 85.94 191 TRP A CA 1
ATOM 1480 C C . TRP A 1 191 ? -6.481 -12.039 17.993 1.00 85.94 191 TRP A C 1
ATOM 1482 O O . TRP A 1 191 ? -7.383 -11.249 18.286 1.00 85.94 191 TRP A O 1
ATOM 1492 N N . SER A 1 192 ? -5.608 -12.488 18.890 1.00 85.00 192 SER A N 1
ATOM 1493 C CA . SER A 1 192 ? -5.588 -12.073 20.297 1.00 85.00 192 SER A CA 1
ATOM 1494 C C . SER A 1 192 ? -5.067 -10.649 20.480 1.00 85.00 192 SER A C 1
ATOM 1496 O O . SER A 1 192 ? -5.536 -9.945 21.370 1.00 85.00 192 SER A O 1
ATOM 1498 N N . GLU A 1 193 ? -4.142 -10.206 19.628 1.00 90.25 193 GLU A N 1
ATOM 1499 C CA . GLU A 1 193 ? -3.481 -8.909 19.763 1.00 90.25 193 GLU A CA 1
ATOM 1500 C C . GLU A 1 193 ? -4.241 -7.816 18.992 1.00 90.25 193 GLU A C 1
ATOM 1502 O O . GLU A 1 193 ? -4.530 -7.988 17.799 1.00 90.25 193 GLU A O 1
ATOM 1507 N N . PRO A 1 194 ? -4.548 -6.665 19.620 1.00 92.12 194 PRO A N 1
ATOM 1508 C CA . PRO A 1 194 ? -5.211 -5.551 18.943 1.00 92.12 194 PRO A CA 1
ATOM 1509 C C . PRO A 1 194 ? -4.363 -4.967 17.803 1.00 92.12 194 PRO A C 1
ATOM 1511 O O . PRO A 1 194 ? -4.916 -4.577 16.775 1.00 92.12 194 PRO A O 1
ATOM 1514 N N . GLU A 1 195 ? -3.034 -4.964 17.938 1.00 93.06 195 GLU A N 1
ATOM 1515 C CA . GLU A 1 195 ? -2.091 -4.530 16.903 1.00 93.06 195 GLU A CA 1
ATOM 1516 C C . GLU A 1 195 ? -2.239 -5.375 15.636 1.00 93.06 195 GLU A C 1
ATOM 1518 O O . GLU A 1 195 ? -2.371 -4.832 14.539 1.00 93.06 195 GLU A O 1
ATOM 1523 N N . SER A 1 196 ? -2.307 -6.700 15.793 1.00 93.81 196 SER A N 1
ATOM 1524 C CA . SER A 1 196 ? -2.502 -7.638 14.686 1.00 93.81 196 SER A CA 1
ATOM 1525 C C . SER A 1 196 ? -3.840 -7.405 13.982 1.00 93.81 196 SER A C 1
ATOM 1527 O O . SER A 1 196 ? -3.891 -7.428 12.750 1.00 93.81 196 SER A O 1
ATOM 1529 N N . ARG A 1 197 ? -4.922 -7.131 14.732 1.00 94.00 197 ARG A N 1
ATOM 1530 C CA . ARG A 1 197 ? -6.23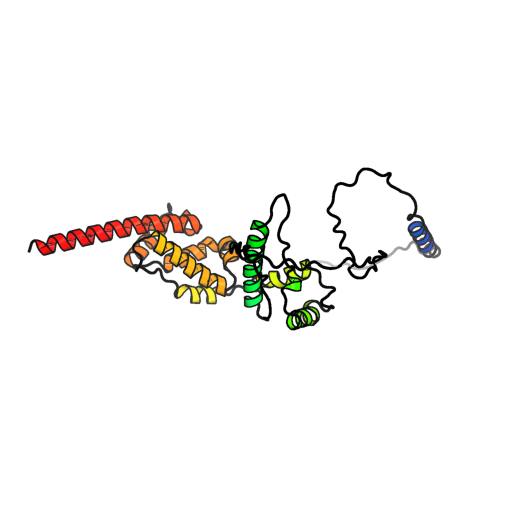8 -6.821 14.136 1.00 94.00 197 ARG A CA 1
ATOM 1531 C C . ARG A 1 197 ? -6.200 -5.543 13.305 1.00 94.00 197 ARG A C 1
ATOM 1533 O O . ARG A 1 197 ? -6.716 -5.536 12.188 1.00 94.00 197 ARG A O 1
ATOM 1540 N N . MET A 1 198 ? -5.590 -4.487 13.842 1.00 94.62 198 MET A N 1
ATOM 1541 C CA . MET A 1 198 ? -5.503 -3.193 13.168 1.00 94.62 198 MET A CA 1
ATOM 1542 C C . MET A 1 198 ? -4.609 -3.267 11.925 1.00 94.62 198 MET A C 1
ATOM 1544 O O . MET A 1 198 ? -5.034 -2.838 10.856 1.00 94.62 198 MET A O 1
ATOM 1548 N N . MET A 1 199 ? -3.423 -3.876 12.034 1.00 94.56 199 MET A N 1
ATOM 1549 C CA . MET A 1 199 ? -2.481 -4.005 10.918 1.00 94.56 199 MET A CA 1
ATOM 1550 C C . MET A 1 199 ? -3.073 -4.816 9.760 1.00 94.56 199 MET A C 1
ATOM 1552 O O . MET A 1 199 ? -2.942 -4.419 8.606 1.00 94.56 199 MET A O 1
ATOM 1556 N N . ASN A 1 200 ? -3.788 -5.909 10.045 1.00 94.56 200 ASN A N 1
ATOM 1557 C CA . ASN A 1 200 ? -4.465 -6.670 8.992 1.00 94.56 200 ASN A CA 1
ATOM 1558 C C . ASN A 1 200 ? -5.609 -5.880 8.349 1.00 94.56 200 ASN A C 1
ATOM 1560 O O . ASN A 1 200 ? -5.783 -5.946 7.138 1.00 94.56 200 ASN A O 1
ATOM 1564 N N . LEU A 1 201 ? -6.373 -5.107 9.129 1.00 95.44 201 LEU A N 1
ATOM 1565 C CA . LEU A 1 201 ? -7.417 -4.249 8.569 1.00 95.44 201 LEU A CA 1
ATOM 1566 C C . LEU A 1 201 ? -6.830 -3.164 7.647 1.00 95.44 201 LEU A C 1
ATOM 1568 O O . LEU A 1 201 ? -7.426 -2.858 6.616 1.00 95.44 201 LEU A O 1
ATOM 1572 N N . GLN A 1 202 ? -5.671 -2.598 8.001 1.00 95.56 202 GLN A N 1
ATOM 1573 C CA . GLN A 1 202 ? -4.941 -1.649 7.152 1.00 95.56 202 GLN A CA 1
ATOM 1574 C C . GLN A 1 202 ? -4.437 -2.318 5.870 1.00 95.56 202 GLN A C 1
ATOM 1576 O O . GLN A 1 202 ? -4.652 -1.779 4.790 1.00 95.56 202 GLN A O 1
ATOM 1581 N N . ALA A 1 203 ? -3.858 -3.516 5.972 1.00 94.94 203 ALA A N 1
ATOM 1582 C CA . ALA A 1 203 ? -3.404 -4.276 4.811 1.00 94.94 203 ALA A CA 1
ATOM 1583 C C . ALA A 1 203 ? -4.563 -4.638 3.864 1.00 94.94 203 ALA A C 1
ATOM 1585 O O . ALA A 1 203 ? -4.447 -4.461 2.653 1.00 94.94 203 ALA A O 1
ATOM 1586 N N . ASP A 1 204 ? -5.704 -5.084 4.403 1.00 95.31 204 ASP A N 1
ATOM 1587 C CA . ASP A 1 204 ? -6.898 -5.391 3.609 1.00 95.31 204 ASP A CA 1
ATOM 1588 C C . ASP A 1 204 ? -7.458 -4.119 2.930 1.00 95.31 204 ASP A C 1
ATOM 1590 O O . ASP A 1 204 ? -7.879 -4.170 1.773 1.00 95.31 204 ASP A O 1
ATOM 1594 N N . LEU A 1 205 ? -7.433 -2.960 3.606 1.00 95.19 205 LEU A N 1
ATOM 1595 C CA . LEU A 1 205 ? -7.809 -1.666 3.021 1.00 95.19 205 LEU A CA 1
ATOM 1596 C C . LEU A 1 205 ? -6.872 -1.281 1.864 1.00 95.19 205 LEU A C 1
ATOM 1598 O O . LEU A 1 205 ? -7.350 -0.943 0.779 1.00 95.19 205 LEU A O 1
ATOM 1602 N N . GLU A 1 206 ? -5.557 -1.321 2.084 1.00 93.81 206 GLU A N 1
ATOM 1603 C CA . GLU A 1 206 ? -4.555 -0.989 1.065 1.00 93.81 206 GLU A CA 1
ATOM 1604 C C . GLU A 1 206 ? -4.653 -1.922 -0.142 1.00 93.81 206 GLU A C 1
ATOM 1606 O O . GLU A 1 206 ? -4.613 -1.456 -1.277 1.00 93.81 206 GLU A O 1
ATOM 1611 N N . ALA A 1 207 ? -4.898 -3.217 0.075 1.00 92.81 207 ALA A N 1
ATOM 1612 C CA . ALA A 1 207 ? -5.110 -4.177 -1.003 1.00 92.81 207 ALA A CA 1
ATOM 1613 C C . ALA A 1 207 ? -6.341 -3.844 -1.863 1.00 92.81 207 ALA A C 1
ATOM 1615 O O . ALA A 1 207 ? -6.346 -4.114 -3.067 1.00 92.81 207 ALA A O 1
ATOM 1616 N N . VAL A 1 208 ? -7.393 -3.259 -1.277 1.00 92.69 208 VAL A N 1
ATOM 1617 C CA . VAL A 1 208 ? -8.539 -2.757 -2.048 1.00 92.69 208 VAL A CA 1
ATOM 1618 C C . VAL A 1 208 ? -8.157 -1.484 -2.799 1.00 92.69 208 VAL A C 1
ATOM 1620 O O . VAL A 1 208 ? -8.447 -1.395 -3.988 1.00 92.69 208 VAL A O 1
ATOM 1623 N N . LEU A 1 209 ? -7.493 -0.515 -2.160 1.00 91.44 209 LEU A N 1
ATOM 1624 C CA . LEU A 1 209 ? -7.074 0.733 -2.818 1.00 91.44 209 LEU A CA 1
ATOM 1625 C C . LEU A 1 209 ? -6.094 0.491 -3.979 1.00 91.44 209 LEU A C 1
ATOM 1627 O O . LEU A 1 209 ? -6.208 1.152 -5.014 1.00 91.44 209 LEU A O 1
ATOM 1631 N N . ASP A 1 210 ? -5.196 -0.488 -3.853 1.00 89.00 210 ASP A N 1
ATOM 1632 C CA . ASP A 1 210 ? -4.213 -0.848 -4.882 1.00 89.00 210 ASP A CA 1
ATOM 1633 C C . ASP A 1 210 ? -4.885 -1.354 -6.169 1.00 89.00 210 ASP A C 1
ATOM 1635 O O . ASP A 1 210 ? -4.467 -1.015 -7.278 1.00 89.00 210 ASP A O 1
ATOM 1639 N N . GLN A 1 211 ? -6.006 -2.080 -6.051 1.00 87.31 211 GLN A N 1
ATOM 1640 C CA . GLN A 1 211 ? -6.786 -2.540 -7.212 1.00 87.31 211 GLN A CA 1
ATOM 1641 C C . GLN A 1 211 ? -7.316 -1.377 -8.059 1.00 87.31 211 GLN A C 1
ATOM 1643 O O . GLN A 1 211 ? -7.464 -1.516 -9.275 1.00 87.31 211 GLN A O 1
ATOM 1648 N N . PHE A 1 212 ? -7.565 -0.227 -7.431 1.00 87.69 212 PHE A N 1
ATOM 1649 C CA . PHE A 1 212 ? -8.026 0.989 -8.097 1.00 87.69 212 PHE A CA 1
ATOM 1650 C C . PHE A 1 212 ? -6.895 1.985 -8.381 1.00 87.69 212 PHE A C 1
ATOM 1652 O O . PHE A 1 212 ? -7.166 3.048 -8.936 1.00 87.69 212 PHE A O 1
ATOM 1659 N N . ASN A 1 213 ? -5.640 1.645 -8.055 1.00 85.31 213 ASN A N 1
ATOM 1660 C CA . ASN A 1 213 ? -4.489 2.544 -8.152 1.00 85.31 213 ASN A CA 1
ATOM 1661 C C . ASN A 1 213 ? -4.676 3.840 -7.333 1.00 85.31 213 ASN A C 1
ATOM 1663 O O . ASN A 1 213 ? -4.425 4.938 -7.825 1.00 85.31 213 ASN A O 1
ATOM 1667 N N . LEU A 1 214 ? -5.176 3.714 -6.099 1.00 87.25 214 LEU A N 1
ATOM 1668 C CA . LEU A 1 214 ? -5.506 4.854 -5.232 1.00 87.25 214 LEU A CA 1
ATOM 1669 C C . LEU A 1 214 ? -4.706 4.913 -3.934 1.00 87.25 214 LEU A C 1
ATOM 1671 O O . LEU A 1 214 ? -4.966 5.813 -3.148 1.00 87.25 214 LEU A O 1
ATOM 1675 N N . THR A 1 215 ? -3.778 3.989 -3.682 1.00 85.69 215 THR A N 1
ATOM 1676 C CA . THR A 1 215 ? -3.087 3.875 -2.385 1.00 85.69 215 THR A CA 1
ATOM 1677 C C . THR A 1 215 ? -2.473 5.204 -1.933 1.00 85.69 215 THR A C 1
ATOM 1679 O O . THR A 1 215 ? -2.867 5.725 -0.892 1.00 85.69 215 THR A O 1
ATOM 1682 N N . GLU A 1 216 ? -1.621 5.811 -2.763 1.00 82.81 216 GLU A N 1
ATOM 1683 C CA . GLU A 1 216 ? -0.971 7.091 -2.442 1.00 82.81 216 GLU A CA 1
ATOM 1684 C C . GLU A 1 216 ? -1.961 8.266 -2.478 1.00 82.81 216 GLU A C 1
ATOM 1686 O O . GLU A 1 216 ? -2.101 9.015 -1.514 1.00 82.81 216 GLU A O 1
ATOM 1691 N N . VAL A 1 217 ? -2.739 8.383 -3.560 1.00 85.56 217 VAL A N 1
ATOM 1692 C CA . VAL A 1 217 ? -3.660 9.514 -3.783 1.00 85.56 217 VAL A CA 1
ATOM 1693 C C . VAL A 1 217 ? -4.730 9.605 -2.691 1.00 85.56 217 VAL A C 1
ATOM 1695 O O . VAL A 1 217 ? -5.058 10.694 -2.216 1.00 85.56 217 VAL A O 1
ATOM 1698 N N . ALA A 1 218 ? -5.283 8.468 -2.264 1.00 86.81 218 ALA A N 1
ATOM 1699 C CA . ALA A 1 218 ? -6.280 8.440 -1.203 1.00 86.81 218 ALA A CA 1
ATOM 1700 C C . ALA A 1 218 ? -5.664 8.801 0.154 1.00 86.81 218 ALA A C 1
ATOM 1702 O O . ALA A 1 218 ? -6.325 9.446 0.969 1.00 86.81 218 ALA A O 1
ATOM 1703 N N . PHE A 1 219 ? -4.412 8.414 0.406 1.00 88.62 219 PHE A N 1
ATOM 1704 C CA . PHE A 1 219 ? -3.731 8.754 1.650 1.00 88.62 219 PHE A CA 1
ATOM 1705 C C . PHE A 1 219 ? -3.354 10.240 1.720 1.00 88.62 219 PHE A C 1
ATOM 1707 O O . PHE A 1 219 ? -3.486 10.861 2.775 1.00 88.62 219 PHE A O 1
ATOM 1714 N N . GLU A 1 220 ? -2.955 10.846 0.605 1.00 87.81 220 GLU A N 1
ATOM 1715 C CA . GLU A 1 220 ? -2.605 12.269 0.551 1.00 87.81 220 GLU A CA 1
ATOM 1716 C C . GLU A 1 220 ? -3.833 13.187 0.575 1.00 87.81 220 GLU A C 1
ATOM 1718 O O . GLU A 1 220 ? -3.815 14.240 1.216 1.00 87.81 220 GLU A O 1
ATOM 1723 N N . HIS A 1 221 ? -4.915 12.805 -0.109 1.00 87.81 221 HIS A N 1
ATOM 1724 C CA . HIS A 1 221 ? -6.036 13.717 -0.368 1.00 87.81 221 HIS A CA 1
ATOM 1725 C C . HIS A 1 221 ? -7.378 13.268 0.219 1.00 87.81 221 HIS A C 1
ATOM 1727 O O . HIS A 1 221 ? -8.288 14.085 0.362 1.00 87.81 221 HIS A O 1
ATOM 1733 N N . GLU A 1 222 ? -7.526 12.000 0.610 1.00 89.94 222 GLU A N 1
ATOM 1734 C CA . GLU A 1 222 ? -8.803 11.432 1.058 1.00 89.94 222 GLU A CA 1
ATOM 1735 C C . GLU A 1 222 ? -8.748 10.741 2.431 1.00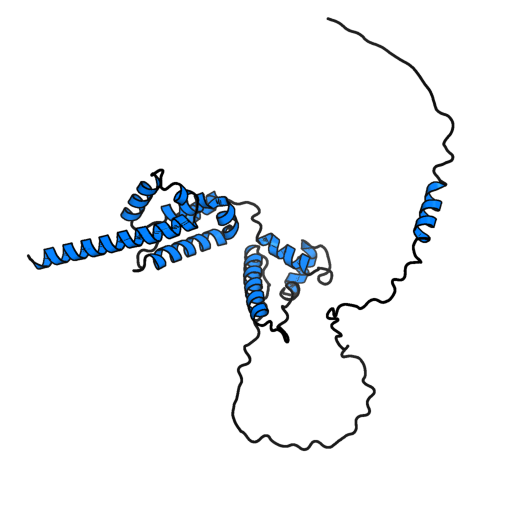 89.94 222 GLU A C 1
ATOM 1737 O O . GLU A 1 222 ? -9.536 9.835 2.722 1.00 89.94 222 GLU A O 1
ATOM 1742 N N . GLN A 1 223 ? -7.888 11.209 3.337 1.00 93.19 223 GLN A N 1
ATOM 1743 C CA . GLN A 1 223 ? -7.736 10.628 4.680 1.00 93.19 223 GLN A CA 1
ATOM 1744 C C . GLN A 1 223 ? -9.063 10.454 5.433 1.00 93.19 223 GLN A C 1
ATOM 1746 O O . GLN A 1 223 ? -9.329 9.403 6.018 1.00 93.19 223 GLN A O 1
ATOM 1751 N N . ARG A 1 224 ? -9.964 11.438 5.347 1.00 93.31 224 ARG A N 1
ATOM 1752 C CA . ARG A 1 224 ? -11.307 11.357 5.944 1.00 93.31 224 ARG A CA 1
ATOM 1753 C C . ARG A 1 224 ? -12.143 10.199 5.385 1.00 93.31 224 ARG A C 1
ATOM 1755 O O . ARG A 1 224 ? -12.933 9.596 6.115 1.00 93.31 224 ARG A O 1
ATOM 1762 N N . ARG A 1 225 ? -12.007 9.892 4.092 1.00 93.69 225 ARG A N 1
ATOM 1763 C CA . ARG A 1 225 ? -12.707 8.767 3.459 1.00 93.69 225 ARG A CA 1
ATOM 1764 C C . ARG A 1 225 ? -12.112 7.442 3.925 1.00 93.69 225 ARG A C 1
ATOM 1766 O O . ARG A 1 225 ? -12.874 6.552 4.297 1.00 93.69 225 ARG A O 1
ATOM 1773 N N . ILE A 1 226 ? -10.784 7.350 4.000 1.00 94.62 226 ILE A N 1
ATOM 1774 C CA . ILE A 1 226 ? -10.085 6.179 4.544 1.00 94.62 226 ILE A CA 1
ATOM 1775 C C . ILE A 1 226 ? -10.547 5.884 5.974 1.00 94.62 226 ILE A C 1
ATOM 1777 O O . ILE A 1 226 ? -10.961 4.762 6.267 1.00 94.62 226 ILE A O 1
ATOM 1781 N N . VAL A 1 227 ? -10.572 6.897 6.845 1.00 95.25 227 VAL A N 1
ATOM 1782 C CA . VAL A 1 227 ? -11.083 6.753 8.216 1.00 95.25 227 VAL A CA 1
ATOM 1783 C C . VAL A 1 227 ? -12.513 6.210 8.214 1.00 95.25 227 VAL A C 1
ATOM 1785 O O . VAL A 1 227 ? -12.839 5.314 8.992 1.00 95.25 227 VAL A O 1
ATOM 1788 N N . LYS A 1 228 ? -13.379 6.714 7.326 1.00 94.69 228 LYS A N 1
ATOM 17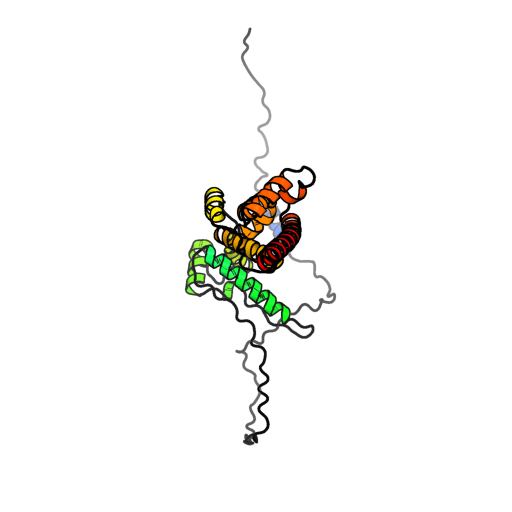89 C CA . LYS A 1 228 ? -14.763 6.236 7.212 1.00 94.69 228 LYS A CA 1
ATOM 1790 C C . LYS A 1 228 ? -14.826 4.761 6.799 1.00 94.69 228 LYS A C 1
ATOM 1792 O O . LYS A 1 228 ? -15.645 4.029 7.354 1.00 94.69 228 LYS A O 1
ATOM 1797 N N . TYR A 1 229 ? -13.990 4.315 5.862 1.00 95.69 229 TYR A N 1
ATOM 1798 C CA . TYR A 1 229 ? -13.911 2.901 5.483 1.00 95.69 229 TYR A CA 1
ATOM 1799 C C . TYR A 1 229 ? -13.464 2.028 6.654 1.00 95.69 229 TYR A C 1
ATOM 1801 O O . TYR A 1 229 ? -14.150 1.059 6.982 1.00 95.69 229 TYR A O 1
ATOM 1809 N N . LEU A 1 230 ? -12.390 2.421 7.341 1.00 95.75 230 LEU A N 1
ATOM 1810 C CA . LEU A 1 230 ? -11.869 1.692 8.497 1.00 95.75 230 LEU A CA 1
ATOM 1811 C C . LEU A 1 230 ? -12.903 1.606 9.625 1.00 95.75 230 LEU A C 1
ATOM 1813 O O . LEU A 1 230 ? -13.184 0.514 10.108 1.00 95.75 230 LEU A O 1
ATOM 1817 N N . ALA A 1 231 ? -13.534 2.726 9.995 1.00 94.56 231 ALA A N 1
ATOM 1818 C CA . ALA A 1 231 ? -14.565 2.769 11.034 1.00 94.56 231 ALA A CA 1
ATOM 1819 C C . ALA A 1 231 ? -15.782 1.885 10.701 1.00 94.56 231 ALA A C 1
ATOM 1821 O O . ALA A 1 231 ? -16.367 1.251 11.582 1.00 94.56 231 ALA A O 1
ATOM 1822 N N . ASN A 1 232 ? -16.162 1.809 9.422 1.00 95.19 232 ASN A N 1
ATOM 1823 C CA . ASN A 1 232 ? -17.265 0.964 8.973 1.00 95.19 232 ASN A CA 1
ATOM 1824 C C . ASN A 1 232 ? -16.922 -0.529 8.982 1.00 95.19 232 ASN A C 1
ATOM 1826 O O . ASN A 1 232 ? -17.825 -1.340 9.199 1.00 95.19 232 ASN A O 1
ATOM 1830 N N . ALA A 1 233 ? -15.657 -0.883 8.778 1.00 95.88 233 ALA A N 1
ATOM 1831 C CA . ALA A 1 233 ? -15.180 -2.261 8.761 1.00 95.88 233 ALA A CA 1
ATOM 1832 C C . ALA A 1 233 ? -14.944 -2.854 10.163 1.00 95.88 233 ALA A C 1
ATOM 1834 O O . ALA A 1 233 ? -14.687 -4.051 10.288 1.00 95.88 233 ALA A O 1
ATOM 1835 N N . LEU A 1 234 ? -15.033 -2.047 11.227 1.00 95.31 234 LEU A N 1
ATOM 1836 C CA . LEU A 1 234 ? -14.787 -2.502 12.596 1.00 95.31 234 LEU A CA 1
ATOM 1837 C C . LEU A 1 234 ? -15.749 -3.613 13.035 1.00 95.31 234 LEU A C 1
ATOM 1839 O O . LEU A 1 234 ? -16.959 -3.561 12.810 1.00 95.31 234 LEU A O 1
ATOM 1843 N N . ALA A 1 235 ? -15.193 -4.582 13.751 1.00 91.56 235 ALA A N 1
ATOM 1844 C CA . ALA A 1 235 ? -15.901 -5.667 14.413 1.00 91.56 235 ALA A CA 1
ATOM 1845 C C . ALA A 1 235 ? -15.267 -5.922 15.796 1.00 91.56 235 ALA A C 1
ATOM 1847 O O . ALA A 1 235 ? -14.082 -5.671 15.970 1.00 91.56 235 ALA A O 1
ATOM 1848 N N . PRO A 1 236 ? -15.982 -6.439 16.801 1.00 91.25 236 PRO A N 1
ATOM 1849 C CA . PRO A 1 236 ? -17.397 -6.797 16.799 1.00 91.25 236 PRO A CA 1
ATOM 1850 C C . PRO A 1 236 ? -18.329 -5.572 16.761 1.00 91.25 236 PRO A C 1
ATOM 1852 O O . PRO A 1 236 ? -17.900 -4.431 16.938 1.00 91.25 236 PRO A O 1
ATOM 1855 N N . ALA A 1 237 ? -19.623 -5.802 16.516 1.00 91.50 237 ALA A N 1
ATOM 1856 C CA . ALA A 1 237 ? -20.614 -4.734 16.339 1.00 91.50 237 ALA A CA 1
ATOM 1857 C C . ALA A 1 237 ? -20.765 -3.825 17.574 1.00 91.50 237 ALA A C 1
ATOM 1859 O O . ALA A 1 237 ? -20.955 -2.620 17.423 1.00 91.50 237 ALA A O 1
ATOM 1860 N N . SER A 1 238 ? -20.629 -4.382 18.783 1.00 89.94 238 SER A N 1
ATOM 1861 C CA . SER A 1 238 ? -20.638 -3.626 20.043 1.00 89.94 238 SER A CA 1
ATOM 1862 C C . SER A 1 238 ? -19.490 -2.618 20.106 1.00 89.94 238 SER A C 1
ATOM 1864 O O . SER A 1 238 ? -19.708 -1.440 20.390 1.00 89.94 238 SER A O 1
ATOM 1866 N N . PHE A 1 239 ? -18.282 -3.061 19.756 1.00 92.50 239 PHE A N 1
ATOM 1867 C CA . PHE A 1 239 ? -17.111 -2.200 19.668 1.00 92.50 239 PHE A CA 1
ATOM 1868 C C . PHE A 1 239 ? -17.298 -1.119 18.596 1.00 92.50 239 PHE A C 1
ATOM 1870 O O . PHE A 1 239 ? -17.141 0.066 18.879 1.00 92.50 239 PHE A O 1
ATOM 1877 N N . LYS A 1 240 ? -17.743 -1.497 17.391 1.00 94.25 240 LYS A N 1
ATOM 1878 C CA . LYS A 1 240 ? -18.047 -0.544 16.312 1.00 94.25 240 LYS A CA 1
ATOM 1879 C C . LYS A 1 240 ? -19.045 0.535 16.746 1.00 94.25 240 LYS A C 1
ATOM 1881 O O . LYS A 1 240 ? -18.826 1.709 16.456 1.00 94.25 240 LYS A O 1
ATOM 1886 N N . ALA A 1 241 ? -20.116 0.163 17.446 1.00 93.19 241 ALA A N 1
ATOM 1887 C CA . ALA A 1 241 ? -21.106 1.115 17.946 1.00 93.19 241 ALA A CA 1
ATOM 1888 C C . ALA A 1 241 ? -20.498 2.091 18.969 1.00 93.19 241 ALA A C 1
ATOM 1890 O O . ALA A 1 241 ? -20.715 3.297 18.866 1.00 93.19 241 ALA A O 1
ATOM 1891 N N . ALA A 1 242 ? -19.673 1.599 19.900 1.00 92.44 242 ALA A N 1
ATOM 1892 C CA . ALA A 1 242 ? -18.979 2.446 20.872 1.00 92.44 242 ALA A CA 1
ATOM 1893 C C . ALA A 1 242 ? -18.039 3.460 20.195 1.00 92.44 242 ALA A C 1
ATOM 1895 O O . ALA A 1 242 ? -18.007 4.634 20.575 1.00 92.44 242 ALA A O 1
ATOM 1896 N N . ILE A 1 243 ? -17.314 3.033 19.157 1.00 93.31 243 ILE A N 1
ATOM 1897 C CA . ILE A 1 243 ? -16.454 3.915 18.360 1.00 93.31 243 ILE A CA 1
ATOM 1898 C C . ILE A 1 243 ? -17.275 4.934 17.576 1.00 93.31 243 ILE A C 1
ATOM 1900 O O . ILE A 1 243 ? -16.919 6.110 17.570 1.00 93.31 243 ILE A O 1
ATOM 1904 N N . ALA A 1 244 ? -18.387 4.525 16.961 1.00 92.69 244 ALA A N 1
ATOM 1905 C CA . ALA A 1 244 ? -19.281 5.446 16.265 1.00 92.69 244 ALA A CA 1
ATOM 1906 C C . ALA A 1 244 ? -19.760 6.564 17.206 1.00 92.69 244 ALA A C 1
ATOM 1908 O O . ALA A 1 244 ? -19.668 7.739 16.847 1.00 92.69 244 ALA A O 1
ATOM 1909 N N . THR A 1 245 ? -20.157 6.221 18.436 1.00 92.69 245 THR A N 1
ATOM 1910 C CA . THR A 1 245 ? -20.522 7.202 19.467 1.00 92.69 245 THR A CA 1
ATOM 1911 C C . THR A 1 245 ? -19.341 8.093 19.841 1.00 92.69 245 THR A C 1
ATOM 1913 O O . THR A 1 245 ? -19.467 9.317 19.791 1.00 92.69 245 THR A O 1
ATOM 1916 N N . LYS A 1 246 ? -18.167 7.521 20.148 1.00 91.44 246 LYS A N 1
ATOM 1917 C CA . LYS A 1 246 ? -16.968 8.306 20.493 1.00 91.44 246 LYS A CA 1
ATOM 1918 C C . LYS A 1 246 ? -16.569 9.261 19.372 1.00 91.44 246 LYS A C 1
ATOM 1920 O O . LYS A 1 246 ? -16.194 10.393 19.658 1.00 91.44 246 LYS A O 1
ATOM 1925 N N . LEU A 1 247 ? -16.701 8.862 18.109 1.00 92.56 247 LEU A N 1
ATOM 1926 C CA . LEU A 1 247 ? -16.427 9.745 16.982 1.00 92.56 247 LEU A CA 1
ATOM 1927 C C . LEU A 1 247 ? -17.382 10.942 16.958 1.00 92.56 247 LEU A C 1
ATOM 1929 O O . LEU A 1 247 ? -16.965 12.005 16.529 1.00 92.56 247 LEU A O 1
ATOM 1933 N N . THR A 1 248 ? -18.632 10.863 17.423 1.00 91.06 248 THR A N 1
ATOM 1934 C CA . THR A 1 248 ? -19.522 12.049 17.430 1.00 91.06 248 THR A CA 1
ATOM 1935 C C . THR A 1 248 ? -19.026 13.192 18.323 1.00 91.06 248 THR A C 1
ATOM 1937 O O . THR A 1 248 ? -19.325 14.348 18.030 1.00 91.06 248 THR A O 1
ATOM 1940 N N . LEU A 1 249 ? -18.206 12.888 19.334 1.00 92.00 249 LEU A N 1
ATOM 1941 C CA . LEU A 1 249 ? -17.663 13.865 20.276 1.00 92.00 249 LEU A CA 1
ATOM 1942 C C . LEU A 1 249 ? -16.729 14.867 19.584 1.00 92.00 249 LEU A C 1
ATOM 1944 O O . LEU A 1 249 ? -15.871 14.493 18.779 1.00 92.00 249 LEU A O 1
ATOM 1948 N N . HIS A 1 250 ? -16.868 16.149 19.932 1.00 86.12 250 HIS A N 1
ATOM 1949 C CA . HIS A 1 250 ? -16.067 17.230 19.348 1.00 86.12 250 HIS A CA 1
ATOM 1950 C C . HIS A 1 250 ? -14.561 17.053 19.610 1.00 86.12 250 HIS A C 1
ATOM 1952 O O . HIS A 1 250 ? -13.740 17.305 18.730 1.00 86.12 250 HIS A O 1
ATOM 1958 N N . GLU A 1 251 ? -14.205 16.532 20.783 1.00 88.38 251 GLU A N 1
ATOM 1959 C CA . GLU A 1 251 ? -12.827 16.226 21.197 1.00 88.38 251 GLU A CA 1
ATOM 1960 C C . GLU A 1 251 ? -12.128 15.232 20.253 1.00 88.38 251 GLU A C 1
ATOM 1962 O O . GLU A 1 251 ? -10.916 15.284 20.058 1.00 88.38 251 GLU A O 1
ATOM 1967 N N . ASN A 1 252 ? -12.902 14.372 19.585 1.00 90.31 252 ASN A N 1
ATOM 1968 C CA . ASN A 1 252 ? -12.402 13.322 18.700 1.00 90.31 252 ASN A CA 1
ATOM 1969 C C . ASN A 1 252 ? -12.368 13.744 17.221 1.00 90.31 252 ASN A C 1
ATOM 1971 O O . ASN A 1 252 ? -12.217 12.902 16.334 1.00 90.31 252 ASN A O 1
ATOM 1975 N N . LYS A 1 253 ? -12.481 15.049 16.926 1.00 89.94 253 LYS A N 1
ATOM 1976 C CA . LYS A 1 253 ? -12.478 15.576 15.551 1.00 89.94 253 LYS A CA 1
ATOM 1977 C C . LYS A 1 253 ? -11.211 15.206 14.772 1.00 89.94 253 LYS A C 1
ATOM 1979 O O . LYS A 1 253 ? -11.324 14.902 13.587 1.00 89.94 253 LYS A O 1
ATOM 1984 N N . ARG A 1 254 ? -10.038 15.174 15.421 1.00 91.12 254 ARG A N 1
ATOM 1985 C CA . ARG A 1 254 ? -8.760 14.807 14.774 1.00 91.12 254 ARG A CA 1
ATOM 1986 C C . ARG A 1 254 ? -8.807 13.414 14.140 1.00 91.12 254 ARG A C 1
ATOM 1988 O O . ARG A 1 254 ? -8.451 13.235 12.982 1.00 91.12 254 ARG A O 1
ATOM 1995 N N . TYR A 1 255 ? -9.401 12.454 14.847 1.00 92.31 255 TYR A N 1
ATOM 1996 C CA . TYR A 1 255 ? -9.483 11.064 14.404 1.00 92.31 255 TYR A CA 1
ATOM 1997 C C . TYR A 1 255 ? -10.441 10.855 13.231 1.00 92.31 255 TYR A C 1
ATOM 1999 O O . TYR A 1 255 ? -10.452 9.783 12.651 1.00 92.31 255 TYR A O 1
ATOM 2007 N N . LYS A 1 256 ? -11.267 11.847 12.872 1.00 90.69 256 LYS A N 1
ATOM 2008 C CA . LYS A 1 256 ? -12.122 11.771 11.676 1.00 90.69 256 LYS A CA 1
ATOM 2009 C C . LYS A 1 256 ? -11.393 12.132 10.395 1.00 90.69 256 LYS A C 1
ATOM 2011 O O . LYS A 1 256 ? -11.859 11.763 9.322 1.00 90.69 256 LYS A O 1
ATOM 2016 N N . ASN A 1 257 ? -10.336 12.926 10.512 1.00 91.44 257 ASN A N 1
ATOM 2017 C CA . ASN A 1 257 ? -9.691 13.558 9.372 1.00 91.44 257 ASN A CA 1
ATOM 2018 C C . ASN A 1 257 ? -8.323 12.953 9.087 1.00 91.44 257 ASN A C 1
ATOM 2020 O O . ASN A 1 257 ? -7.893 13.023 7.946 1.00 91.44 257 ASN A O 1
ATOM 2024 N N . GLU A 1 258 ? -7.682 12.356 10.091 1.00 93.38 258 GLU A N 1
ATOM 2025 C CA . GLU A 1 258 ? -6.319 11.851 9.987 1.00 93.38 258 GLU A CA 1
ATOM 2026 C C . GLU A 1 258 ? -6.275 10.339 10.225 1.00 93.38 258 GLU A C 1
ATOM 2028 O O . GLU A 1 258 ? -6.709 9.847 11.272 1.00 93.38 258 GLU A O 1
ATOM 2033 N N . VAL A 1 259 ? -5.725 9.596 9.259 1.00 93.81 259 VAL A N 1
ATOM 2034 C CA . VAL A 1 259 ? -5.692 8.121 9.294 1.00 93.81 259 VAL A CA 1
ATOM 2035 C C . VAL A 1 259 ? -4.755 7.610 10.385 1.00 93.81 259 VAL A C 1
ATOM 2037 O O . VAL A 1 259 ? -5.144 6.756 11.178 1.00 93.81 259 VAL A O 1
ATOM 2040 N N . VAL A 1 260 ? -3.533 8.142 10.465 1.00 94.12 260 VAL A N 1
ATOM 2041 C CA . VAL A 1 260 ? -2.508 7.643 11.399 1.00 94.12 260 VAL A CA 1
ATOM 2042 C C . VAL A 1 260 ? -2.935 7.810 12.868 1.00 94.12 260 VAL A C 1
ATOM 2044 O O . VAL A 1 260 ? -2.924 6.814 13.599 1.00 94.12 260 VAL A O 1
ATOM 2047 N N . PRO A 1 261 ? -3.401 8.993 13.323 1.00 95.06 261 PRO A N 1
ATOM 2048 C CA . PRO A 1 261 ? -3.923 9.149 14.679 1.00 95.06 261 PRO A CA 1
ATOM 2049 C C . PRO A 1 261 ? -5.156 8.287 14.946 1.00 95.06 261 PRO A C 1
ATOM 2051 O O . PRO A 1 261 ? -5.308 7.784 16.058 1.00 95.06 261 PRO A O 1
ATOM 2054 N N . PHE A 1 262 ? -6.035 8.109 13.952 1.00 95.12 262 PHE A N 1
ATOM 2055 C CA . PHE A 1 262 ? -7.200 7.236 14.081 1.00 95.12 262 PHE A CA 1
ATOM 2056 C C . PHE A 1 262 ? -6.784 5.787 14.344 1.00 95.12 262 PHE A C 1
ATOM 2058 O O . PHE A 1 262 ? -7.261 5.199 15.309 1.00 95.12 262 PHE A O 1
ATOM 2065 N N . CYS A 1 263 ? -5.867 5.225 13.550 1.00 94.69 263 CYS A N 1
ATOM 2066 C CA . CYS A 1 263 ? -5.400 3.849 13.724 1.00 94.69 263 CYS A CA 1
ATOM 2067 C C . CYS A 1 263 ? -4.734 3.636 15.091 1.00 94.69 263 CYS A C 1
ATOM 2069 O O . CYS A 1 263 ? -5.054 2.673 15.783 1.00 94.69 263 CYS A O 1
ATOM 2071 N N . ALA A 1 264 ? -3.865 4.557 15.522 1.00 95.12 264 ALA A N 1
ATOM 2072 C CA . ALA A 1 264 ? -3.222 4.475 16.835 1.00 95.12 264 ALA A CA 1
ATOM 2073 C C . ALA A 1 264 ? -4.249 4.513 17.981 1.00 95.12 264 ALA A C 1
ATOM 2075 O O . ALA A 1 264 ? -4.206 3.694 18.900 1.00 95.12 264 ALA A O 1
ATOM 2076 N N . TRP A 1 265 ? -5.216 5.431 17.900 1.00 95.56 265 TRP A N 1
ATOM 2077 C CA . TRP A 1 265 ? -6.305 5.542 18.870 1.00 95.56 265 TRP A CA 1
ATOM 2078 C C . TRP A 1 265 ? -7.189 4.291 18.901 1.00 95.56 265 TRP A C 1
ATOM 2080 O O . TRP A 1 265 ? -7.537 3.798 19.975 1.00 95.56 265 TRP A O 1
ATOM 2090 N N . MET A 1 266 ? -7.501 3.740 17.730 1.00 94.19 266 MET A N 1
ATOM 2091 C CA . MET A 1 266 ? -8.276 2.514 17.583 1.00 94.19 266 MET A CA 1
ATOM 2092 C C . MET A 1 266 ? -7.591 1.310 18.224 1.00 94.19 266 MET A C 1
ATOM 2094 O O . MET A 1 266 ? -8.256 0.560 18.936 1.00 94.19 266 MET A O 1
ATOM 2098 N N . THR A 1 267 ? -6.282 1.145 18.037 1.00 94.50 267 THR A N 1
ATOM 2099 C CA . THR A 1 267 ? -5.507 0.070 18.676 1.00 94.50 267 THR A CA 1
ATOM 2100 C C . THR A 1 267 ? -5.562 0.164 20.203 1.00 94.50 267 THR A C 1
ATOM 2102 O O . THR A 1 267 ? -5.763 -0.850 20.873 1.00 94.50 267 THR A O 1
ATOM 2105 N N . THR A 1 268 ? -5.458 1.372 20.770 1.00 94.88 268 THR A N 1
ATOM 2106 C CA . THR A 1 268 ? -5.595 1.588 22.221 1.00 94.88 268 THR A CA 1
ATOM 2107 C C . THR A 1 268 ? -6.988 1.207 22.719 1.00 94.88 268 THR A C 1
ATOM 2109 O O . THR A 1 268 ? -7.110 0.428 23.662 1.00 94.88 268 THR A O 1
ATOM 2112 N N . LEU A 1 269 ? -8.044 1.678 22.050 1.00 93.38 269 LEU A N 1
ATOM 2113 C CA . LEU A 1 269 ? -9.420 1.357 22.441 1.00 93.38 269 LEU A CA 1
ATOM 2114 C C . LEU A 1 269 ? -9.755 -0.128 22.273 1.00 93.38 269 LEU A C 1
ATOM 2116 O O . LEU A 1 269 ? -10.496 -0.686 23.079 1.00 93.38 269 LEU A O 1
ATOM 2120 N N . MET A 1 270 ? -9.211 -0.786 21.247 1.00 93.19 270 MET A N 1
ATOM 2121 C CA . MET A 1 270 ? -9.342 -2.233 21.083 1.00 93.19 270 MET A CA 1
ATOM 2122 C C . MET A 1 270 ? -8.705 -2.980 22.252 1.00 93.19 270 MET A C 1
ATOM 2124 O O . MET A 1 270 ? -9.305 -3.927 22.756 1.00 93.19 270 MET A O 1
ATOM 2128 N N . ARG A 1 271 ? -7.526 -2.544 22.713 1.00 93.75 271 ARG A N 1
ATOM 2129 C CA . ARG A 1 271 ? -6.861 -3.141 23.875 1.00 93.75 271 ARG A CA 1
ATOM 2130 C C . ARG A 1 271 ? -7.738 -3.052 25.122 1.00 93.75 271 ARG A C 1
ATOM 2132 O O . ARG A 1 271 ? -7.969 -4.071 25.761 1.00 93.75 271 ARG A O 1
ATOM 2139 N N . GLU A 1 272 ? -8.255 -1.863 25.425 1.00 93.19 272 GLU A N 1
ATOM 2140 C CA . GLU A 1 272 ? -9.148 -1.629 26.571 1.00 93.19 272 GLU A CA 1
ATOM 2141 C C . GLU A 1 272 ? -10.437 -2.457 26.485 1.00 93.19 272 GLU A C 1
ATOM 2143 O O . GLU A 1 272 ? -10.908 -3.012 27.476 1.00 93.19 272 GLU A O 1
ATOM 2148 N N . PHE A 1 273 ? -11.009 -2.573 25.286 1.00 89.94 273 PHE A N 1
ATOM 2149 C CA . PHE A 1 273 ? -12.210 -3.371 25.069 1.00 89.94 273 PHE A CA 1
ATOM 2150 C C . PHE A 1 273 ? -11.954 -4.865 25.309 1.00 89.94 273 PHE A C 1
ATOM 2152 O O . PHE A 1 273 ? -12.751 -5.530 25.968 1.00 89.94 273 PHE A O 1
ATOM 2159 N N . MET A 1 274 ? -10.834 -5.393 24.807 1.00 88.31 274 MET A N 1
ATOM 2160 C CA . MET A 1 274 ? -10.479 -6.805 24.971 1.00 88.31 274 MET A CA 1
ATOM 2161 C C . MET A 1 274 ? -10.160 -7.162 26.423 1.00 88.31 274 MET A C 1
ATOM 2163 O O . MET A 1 274 ? -10.581 -8.223 26.881 1.00 88.31 274 MET A O 1
ATOM 2167 N N . THR A 1 275 ? -9.453 -6.298 27.159 1.00 90.38 275 THR A N 1
ATOM 2168 C CA . THR A 1 275 ? -9.165 -6.542 28.582 1.00 90.38 275 THR A CA 1
ATOM 2169 C C . THR A 1 275 ? -10.447 -6.563 29.409 1.00 90.38 275 THR A C 1
ATOM 2171 O O . THR A 1 275 ? -10.625 -7.452 30.242 1.00 90.38 275 THR A O 1
ATOM 2174 N N . TRP A 1 276 ? -11.381 -5.646 29.135 1.00 88.88 276 TRP A N 1
ATOM 2175 C CA . TRP A 1 276 ? -12.704 -5.659 29.755 1.00 88.88 276 TRP A CA 1
ATOM 2176 C C . TRP A 1 276 ? -13.499 -6.928 29.407 1.00 88.88 276 TRP A C 1
ATOM 2178 O O . TRP A 1 276 ? -14.065 -7.560 30.298 1.00 88.88 276 TRP A O 1
ATOM 2188 N N . GLU A 1 277 ? -13.509 -7.347 28.139 1.00 85.88 277 GLU A N 1
ATOM 2189 C CA . GLU A 1 277 ? -14.235 -8.543 27.689 1.00 85.88 277 GLU A CA 1
ATOM 2190 C C . GLU A 1 277 ? -13.686 -9.826 28.337 1.00 85.88 277 GLU A C 1
ATOM 2192 O O . GLU A 1 277 ? -14.451 -10.704 28.744 1.00 85.88 277 GLU A O 1
ATOM 2197 N N . GLN A 1 278 ? -12.363 -9.926 28.486 1.00 86.25 278 GLN A N 1
ATOM 2198 C CA . GLN A 1 278 ? -11.709 -11.031 29.190 1.00 86.25 278 GLN A CA 1
ATOM 2199 C C . GLN A 1 278 ? -12.067 -11.047 30.681 1.00 86.25 278 GLN A C 1
ATOM 2201 O O . GLN A 1 278 ? -12.437 -12.100 31.204 1.00 86.25 278 GLN A O 1
ATOM 2206 N N . ALA A 1 279 ? -12.020 -9.893 31.354 1.00 88.50 279 ALA A N 1
ATOM 2207 C CA . ALA A 1 279 ? -12.389 -9.779 32.764 1.00 88.50 279 ALA A CA 1
ATOM 2208 C C . ALA A 1 279 ? -13.865 -10.143 33.005 1.00 88.50 279 ALA A C 1
ATOM 2210 O O . ALA A 1 279 ? -14.181 -10.886 33.935 1.00 88.50 279 ALA A O 1
ATOM 2211 N N . ALA A 1 280 ? -14.766 -9.685 32.130 1.00 86.88 280 ALA A N 1
ATOM 2212 C CA . ALA A 1 280 ? -16.188 -10.012 32.193 1.00 86.88 280 ALA A CA 1
ATOM 2213 C C . ALA A 1 280 ? -16.444 -11.519 32.011 1.00 86.88 280 ALA A C 1
ATOM 2215 O O . ALA A 1 280 ? -17.242 -12.106 32.744 1.00 86.88 280 ALA A O 1
ATOM 2216 N N . ARG A 1 281 ? -15.737 -12.169 31.074 1.00 86.44 281 ARG A N 1
ATOM 2217 C CA . ARG A 1 281 ? -15.813 -13.626 30.873 1.00 86.44 281 ARG A CA 1
ATOM 2218 C C . ARG A 1 281 ? -15.309 -14.402 32.087 1.00 86.44 281 ARG A C 1
ATOM 2220 O O . ARG A 1 281 ? -15.988 -15.328 32.519 1.00 86.44 281 ARG A O 1
ATOM 2227 N N . ALA A 1 282 ? -14.172 -14.003 32.658 1.00 88.31 282 ALA A N 1
ATOM 2228 C CA . ALA A 1 282 ? -13.610 -14.645 33.845 1.00 88.31 282 ALA A CA 1
ATOM 2229 C C . ALA A 1 282 ? -14.573 -14.575 35.046 1.00 88.31 282 ALA A C 1
ATOM 2231 O O . ALA A 1 282 ? -14.804 -15.581 35.722 1.00 88.31 282 ALA A O 1
ATOM 2232 N N . ALA A 1 283 ? -15.201 -13.415 35.266 1.00 86.56 283 ALA A N 1
ATOM 2233 C CA . ALA A 1 283 ? -16.198 -13.232 36.320 1.00 86.56 283 ALA A CA 1
ATOM 2234 C C . ALA A 1 283 ? -17.440 -14.123 36.117 1.00 86.56 283 ALA A C 1
ATOM 2236 O O . ALA A 1 283 ? -17.920 -14.738 37.069 1.00 86.56 283 ALA A O 1
ATOM 2237 N N . ALA A 1 284 ? -17.926 -14.254 34.878 1.00 85.56 284 ALA A N 1
ATOM 2238 C CA . ALA A 1 284 ? -19.056 -15.126 34.559 1.00 85.56 284 ALA A CA 1
ATOM 2239 C C . ALA A 1 284 ? -18.740 -16.615 34.808 1.00 85.56 284 ALA A C 1
ATOM 2241 O O . ALA A 1 284 ? -19.567 -17.333 35.369 1.00 85.56 284 ALA A O 1
ATOM 2242 N N . THR A 1 285 ? -17.532 -17.074 34.459 1.00 84.12 285 THR A N 1
ATOM 2243 C CA . THR A 1 285 ? -17.103 -18.465 34.702 1.00 84.12 285 THR A CA 1
ATOM 2244 C C . THR A 1 285 ? -16.889 -18.787 36.184 1.00 84.12 285 THR A C 1
ATOM 2246 O O . THR A 1 285 ? -17.155 -19.911 36.614 1.00 84.12 285 THR A O 1
ATOM 2249 N N . ALA A 1 286 ? -16.457 -17.807 36.985 1.00 78.94 286 ALA A N 1
ATOM 2250 C CA . ALA A 1 286 ? -16.284 -17.971 38.429 1.00 78.94 286 ALA A CA 1
ATOM 2251 C C . ALA A 1 286 ? -17.631 -18.031 39.175 1.00 78.94 286 ALA A C 1
ATOM 2253 O O . ALA A 1 286 ? -17.764 -18.757 40.157 1.00 78.94 286 ALA A O 1
ATOM 2254 N N . GLY A 1 287 ? -18.653 -17.318 38.686 1.00 71.69 287 GLY A N 1
ATOM 2255 C CA . GLY A 1 287 ? -20.005 -17.367 39.252 1.00 71.69 287 GLY A CA 1
ATOM 2256 C C . GLY A 1 287 ? -20.749 -18.680 38.982 1.00 71.69 287 GLY A C 1
ATOM 2257 O O . GLY A 1 287 ? -21.580 -19.081 39.788 1.00 71.69 287 GLY A O 1
ATOM 2258 N N . GLN A 1 288 ? -20.435 -19.372 37.881 1.00 61.78 288 GLN A N 1
ATOM 2259 C CA . GLN A 1 288 ? -21.067 -20.648 37.512 1.00 61.78 288 GLN A CA 1
ATOM 2260 C C . GLN A 1 288 ? -20.461 -21.869 38.212 1.00 61.78 288 GLN A C 1
ATOM 2262 O O . GLN A 1 288 ? -21.131 -22.884 38.331 1.00 61.78 288 GLN A O 1
ATOM 2267 N N . SER A 1 289 ? -19.215 -21.789 38.680 1.00 59.81 289 SER A N 1
ATOM 2268 C CA . SER A 1 289 ? -18.545 -22.881 39.405 1.00 59.81 289 SER A CA 1
ATOM 2269 C C . SER A 1 289 ? -18.793 -22.861 40.924 1.00 59.81 289 SER A C 1
ATOM 2271 O O . SER A 1 289 ? -18.306 -23.739 41.630 1.00 59.81 289 SER A O 1
ATOM 2273 N N . SER A 1 290 ? -19.558 -21.882 41.426 1.00 54.84 290 SER A N 1
ATOM 2274 C CA . SER A 1 290 ? -20.019 -21.792 42.826 1.00 54.84 290 SER A CA 1
ATOM 2275 C C . SER A 1 290 ? -21.514 -22.112 43.013 1.00 54.84 290 SER A C 1
ATOM 2277 O O . SER A 1 290 ? -22.055 -21.844 44.086 1.00 54.84 290 SER A O 1
ATOM 2279 N N . GLN A 1 291 ? -22.182 -22.659 41.990 1.00 45.50 291 GLN A N 1
ATOM 2280 C CA . GLN A 1 291 ? -23.531 -23.239 42.080 1.00 45.50 291 GLN A CA 1
ATOM 2281 C C . GLN A 1 291 ? -23.462 -24.754 41.920 1.00 45.50 291 GLN A C 1
ATOM 2283 O O . GLN A 1 291 ? -24.259 -25.431 42.604 1.00 45.50 291 GLN A O 1
#

Radius of gyration: 36.43 Å; chains: 1; bounding box: 90×94×93 Å